Protein AF-A0A9X0CJH5-F1 (afdb_monomer)

Structure (mmCIF, N/CA/C/O backbone):
data_AF-A0A9X0CJH5-F1
#
_entry.id   AF-A0A9X0CJH5-F1
#
loop_
_atom_site.group_PDB
_atom_site.id
_atom_site.type_symbol
_atom_site.label_atom_id
_atom_site.label_alt_id
_atom_site.label_comp_id
_atom_site.label_asym_id
_atom_site.label_entity_id
_atom_site.label_seq_id
_atom_site.pdbx_PDB_ins_code
_atom_site.Cartn_x
_atom_site.Cartn_y
_atom_site.Cartn_z
_atom_site.occupancy
_atom_site.B_iso_or_equiv
_atom_site.auth_seq_id
_atom_site.auth_comp_id
_atom_site.auth_asym_id
_atom_site.auth_atom_id
_atom_site.pdbx_PDB_model_num
ATOM 1 N N . MET A 1 1 ? -33.890 17.793 36.560 1.00 56.22 1 MET A N 1
ATOM 2 C CA . MET A 1 1 ? -32.797 17.862 35.553 1.00 56.22 1 MET A CA 1
ATOM 3 C C . MET A 1 1 ? -32.039 16.542 35.337 1.00 56.22 1 MET A C 1
ATOM 5 O O . MET A 1 1 ? -31.376 16.419 34.316 1.00 56.22 1 MET A O 1
ATOM 9 N N . LEU A 1 2 ? -32.137 15.545 36.234 1.00 52.16 2 LEU A N 1
ATOM 10 C CA . LEU A 1 2 ? -31.468 14.237 36.080 1.00 52.16 2 LEU A CA 1
ATOM 11 C C . LEU A 1 2 ? -32.177 13.301 35.073 1.00 52.16 2 LEU A C 1
ATOM 13 O O . LEU A 1 2 ? -31.522 12.603 34.307 1.00 52.16 2 LEU A O 1
ATOM 17 N N . SER A 1 3 ? -33.512 13.361 35.013 1.00 55.62 3 SER A N 1
ATOM 18 C CA . SER A 1 3 ? -34.352 12.539 34.120 1.00 55.62 3 SER A CA 1
ATOM 19 C C . SER A 1 3 ? -34.084 12.787 32.621 1.00 55.62 3 SER A C 1
ATOM 21 O O . SER A 1 3 ? -33.962 11.839 31.849 1.00 55.62 3 SER A O 1
ATOM 23 N N . LEU A 1 4 ? -33.853 14.043 32.217 1.00 54.75 4 LEU A N 1
ATOM 24 C CA . LEU A 1 4 ? -33.586 14.399 30.815 1.00 54.75 4 LEU A CA 1
ATOM 25 C C . LEU A 1 4 ? -32.237 13.854 30.307 1.00 54.75 4 LEU A C 1
ATOM 27 O O . LEU A 1 4 ? -32.108 13.498 29.139 1.00 54.75 4 LEU A O 1
ATOM 31 N N . LYS A 1 5 ? -31.236 13.742 31.193 1.00 55.12 5 LYS A N 1
ATOM 32 C CA . LYS A 1 5 ? -29.914 13.192 30.853 1.00 55.12 5 LYS A CA 1
ATOM 33 C C . LYS A 1 5 ? -29.960 11.675 30.665 1.00 55.12 5 LYS A C 1
ATOM 35 O O . LYS A 1 5 ? -29.319 11.164 29.755 1.00 55.12 5 LYS A O 1
ATOM 40 N N . ILE A 1 6 ? -30.751 10.970 31.476 1.00 61.81 6 ILE A N 1
ATOM 41 C CA . ILE A 1 6 ? -30.954 9.518 31.345 1.00 61.81 6 ILE A CA 1
ATOM 42 C C . ILE A 1 6 ? -31.692 9.204 30.037 1.00 61.81 6 ILE A C 1
ATOM 44 O O . ILE A 1 6 ? -31.312 8.279 29.323 1.00 61.81 6 ILE A O 1
ATOM 48 N N . PHE A 1 7 ? -32.678 10.030 29.676 1.00 59.00 7 PHE A N 1
ATOM 49 C CA . PHE A 1 7 ? -33.402 9.895 28.413 1.00 59.00 7 PHE A CA 1
ATOM 50 C C . PHE A 1 7 ? -32.490 10.109 27.193 1.00 59.00 7 PHE A C 1
ATOM 52 O O . PHE A 1 7 ? -32.557 9.345 26.236 1.00 59.00 7 PHE A O 1
ATOM 59 N N . LEU A 1 8 ? -31.577 11.087 27.254 1.00 57.56 8 LEU A N 1
ATOM 60 C CA . LEU A 1 8 ? -30.600 11.356 26.191 1.00 57.56 8 LEU A CA 1
ATOM 61 C C . LEU A 1 8 ? -29.607 10.193 25.991 1.00 57.56 8 LEU A C 1
ATOM 63 O O . LEU A 1 8 ? -29.260 9.861 24.859 1.00 57.56 8 LEU A O 1
ATOM 67 N N . VAL A 1 9 ? -29.174 9.551 27.081 1.00 58.53 9 VAL A N 1
ATOM 68 C CA . VAL A 1 9 ? -28.263 8.394 27.028 1.00 58.53 9 VAL A CA 1
ATOM 69 C C . VAL A 1 9 ? -28.969 7.161 26.458 1.00 58.53 9 VAL A C 1
ATOM 71 O O . VAL A 1 9 ? -28.397 6.471 25.618 1.00 58.53 9 VAL A O 1
ATOM 74 N N . LEU A 1 10 ? -30.231 6.921 26.825 1.00 56.94 10 LEU A N 1
ATOM 75 C CA . LEU A 1 10 ? -31.041 5.848 26.235 1.00 56.94 10 LEU A CA 1
ATOM 76 C C . LEU A 1 10 ? -31.291 6.064 24.734 1.00 56.94 10 LEU A C 1
ATOM 78 O O . LEU A 1 10 ? -31.224 5.109 23.965 1.00 56.94 10 LEU A O 1
ATOM 82 N N . LEU A 1 11 ? -31.485 7.311 24.293 1.00 55.81 11 LEU A N 1
ATOM 83 C CA . LEU A 1 11 ? -31.695 7.642 22.878 1.00 55.81 11 LEU A CA 1
ATOM 84 C C . LEU A 1 11 ? -30.443 7.392 22.016 1.00 55.81 11 LEU A C 1
ATOM 86 O O . LEU A 1 11 ? -30.555 6.961 20.870 1.00 55.81 11 LEU A O 1
ATOM 90 N N . LEU A 1 12 ? -29.244 7.595 22.572 1.00 54.47 12 LEU A N 1
ATOM 91 C CA . LEU A 1 12 ? -27.977 7.319 21.882 1.00 54.47 12 LEU A CA 1
ATOM 92 C C . LEU A 1 12 ? -27.667 5.815 21.772 1.00 54.47 12 LEU A C 1
ATOM 94 O O . LEU A 1 12 ? -27.078 5.381 20.780 1.00 54.47 12 LEU A O 1
ATOM 98 N N . VAL A 1 13 ? -28.103 5.003 22.742 1.00 54.09 13 VAL A N 1
ATOM 99 C CA . VAL A 1 13 ? -27.903 3.542 22.712 1.00 54.09 13 VAL A CA 1
ATOM 100 C C . VAL A 1 13 ? -28.790 2.873 21.653 1.00 54.09 13 VAL A C 1
ATOM 102 O O . VAL A 1 13 ? -28.335 1.955 20.973 1.00 54.09 13 VAL A O 1
ATOM 105 N N . VAL A 1 14 ? -30.011 3.372 21.424 1.00 53.97 14 VAL A N 1
ATOM 106 C CA . VAL A 1 14 ? -30.928 2.813 20.407 1.00 53.97 14 VAL A CA 1
ATOM 107 C C . VAL A 1 14 ? -30.491 3.157 18.970 1.00 53.97 14 VAL A C 1
ATOM 109 O O . VAL A 1 14 ? -30.705 2.369 18.052 1.00 53.97 14 VAL A O 1
ATOM 112 N N . CYS A 1 15 ? -29.787 4.274 18.758 1.00 47.22 15 CYS A N 1
ATOM 113 C CA . CYS A 1 15 ? -29.269 4.666 17.437 1.00 47.22 15 CYS A CA 1
ATOM 114 C C . CYS A 1 15 ? -27.999 3.909 16.997 1.00 47.22 15 CYS A C 1
ATOM 116 O O . CYS A 1 15 ? -27.498 4.139 15.897 1.00 47.22 15 CYS A O 1
ATOM 118 N N . SER A 1 16 ? -27.485 2.990 17.820 1.00 44.81 16 SER A N 1
ATOM 119 C CA . SER A 1 16 ? -26.285 2.186 17.534 1.00 44.81 1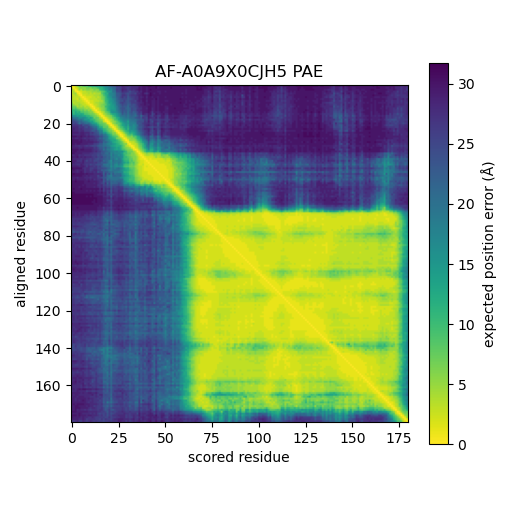6 SER A CA 1
ATOM 120 C C . SER A 1 16 ? -26.607 0.822 16.906 1.00 44.81 16 SER A C 1
ATOM 122 O O . SER A 1 16 ? -25.847 -0.135 17.043 1.00 44.81 16 SER A O 1
ATOM 124 N N . HIS A 1 17 ? -27.747 0.687 16.228 1.00 43.25 17 HIS A N 1
ATOM 125 C CA . HIS A 1 17 ? -28.033 -0.491 15.415 1.00 43.25 17 HIS A CA 1
ATOM 126 C C . HIS A 1 17 ? -27.425 -0.316 14.024 1.00 43.25 17 HIS A C 1
ATOM 128 O O . HIS A 1 17 ? -28.031 0.250 13.116 1.00 43.25 17 HIS A O 1
ATOM 134 N N . CYS A 1 18 ? -26.210 -0.837 13.849 1.00 38.81 18 CYS A N 1
ATOM 135 C CA . CYS A 1 18 ? -25.655 -1.116 12.531 1.00 38.81 18 CYS A CA 1
ATOM 136 C C . CYS A 1 18 ? -26.507 -2.200 11.857 1.00 38.81 18 CYS A C 1
ATOM 138 O O . CYS A 1 18 ? -26.207 -3.390 11.936 1.00 38.81 18 CYS A O 1
ATOM 140 N N . PHE A 1 19 ? -27.585 -1.795 11.189 1.00 45.03 19 PHE A N 1
ATOM 141 C CA . PHE A 1 19 ? -28.245 -2.648 10.215 1.00 45.03 19 PHE A CA 1
ATOM 142 C C . PHE A 1 19 ? -27.297 -2.818 9.029 1.00 45.03 19 PHE A C 1
ATOM 144 O O . PHE A 1 19 ? -27.185 -1.950 8.165 1.00 45.03 19 PHE A O 1
ATOM 151 N N . ILE A 1 20 ? -26.611 -3.959 8.975 1.00 42.03 20 ILE A N 1
ATOM 152 C CA . ILE A 1 20 ? -26.061 -4.462 7.719 1.00 42.03 20 ILE A CA 1
ATOM 153 C C . ILE A 1 20 ? -27.273 -4.841 6.865 1.00 42.03 20 ILE A C 1
ATOM 155 O O . ILE A 1 20 ? -27.813 -5.943 6.958 1.00 42.03 20 ILE A O 1
ATOM 159 N N . TRP A 1 21 ? -27.757 -3.881 6.077 1.00 43.28 21 TRP A N 1
ATOM 160 C CA . TRP A 1 21 ? -28.801 -4.117 5.091 1.00 43.28 21 TRP A CA 1
ATOM 161 C C . TRP A 1 21 ? -28.185 -4.883 3.925 1.00 43.28 21 TRP A C 1
ATOM 163 O O . TRP A 1 21 ? -27.733 -4.309 2.937 1.00 43.28 21 TRP A O 1
ATOM 173 N N . GLU A 1 22 ? -28.187 -6.207 4.015 1.00 44.09 22 GLU A N 1
ATOM 174 C CA . GLU A 1 22 ? -28.046 -7.043 2.833 1.00 44.09 22 GLU A CA 1
ATOM 175 C C . GLU A 1 22 ? -29.450 -7.379 2.321 1.00 44.09 22 GLU A C 1
ATOM 177 O O . GLU A 1 22 ? -30.203 -8.130 2.946 1.00 44.09 22 GLU A O 1
ATOM 182 N N . SER A 1 23 ? -29.826 -6.775 1.190 1.00 46.62 23 SER A N 1
ATOM 183 C CA . SER A 1 23 ? -31.105 -7.024 0.521 1.00 46.62 23 SER A CA 1
ATOM 184 C C . SER A 1 23 ? -31.211 -8.506 0.156 1.00 46.62 23 SER A C 1
ATOM 186 O O . SER A 1 23 ? -30.649 -8.978 -0.830 1.00 46.62 23 SER A O 1
ATOM 188 N N . THR A 1 24 ? -31.922 -9.266 0.984 1.00 49.94 24 THR A N 1
ATOM 189 C CA . THR A 1 24 ? -32.095 -10.715 0.853 1.00 49.94 24 THR A CA 1
ATOM 190 C C . THR A 1 24 ? -33.532 -11.045 0.490 1.00 49.94 24 THR A C 1
ATOM 192 O O . THR A 1 24 ? -34.211 -11.784 1.190 1.00 49.94 24 THR A O 1
ATOM 195 N N . LYS A 1 25 ? -34.010 -10.533 -0.649 1.00 47.28 25 LYS A N 1
ATOM 196 C CA . LYS A 1 25 ? -35.192 -11.098 -1.319 1.00 47.28 25 LYS A CA 1
ATOM 197 C C . LYS A 1 25 ? -35.035 -11.093 -2.837 1.00 47.28 25 LYS A C 1
ATOM 199 O O . LYS A 1 25 ? -35.641 -10.303 -3.548 1.00 47.28 25 LYS A O 1
ATOM 204 N N . ARG A 1 26 ? -34.266 -12.060 -3.336 1.00 47.59 26 ARG A N 1
ATOM 205 C CA . ARG A 1 26 ? -34.566 -12.717 -4.612 1.00 47.59 26 ARG A CA 1
ATOM 206 C C . ARG A 1 26 ? -34.522 -14.226 -4.377 1.00 47.59 26 ARG A C 1
ATOM 208 O O . ARG A 1 26 ? -33.458 -14.788 -4.147 1.00 47.59 26 ARG A O 1
ATOM 215 N N . ASN A 1 27 ? -35.701 -14.845 -4.436 1.00 51.31 27 ASN A N 1
ATOM 216 C CA . ASN A 1 27 ? -35.906 -16.266 -4.740 1.00 51.31 27 ASN A CA 1
ATOM 217 C C . ASN A 1 27 ? -35.870 -17.289 -3.592 1.00 51.31 27 ASN A C 1
ATOM 219 O O . ASN A 1 27 ? -35.333 -18.363 -3.805 1.00 51.31 27 ASN A O 1
ATOM 223 N N . GLY A 1 28 ? -36.466 -17.022 -2.422 1.00 55.38 28 GLY A N 1
ATOM 224 C CA . GLY A 1 28 ? -37.074 -18.076 -1.574 1.00 55.38 28 GLY A CA 1
ATOM 225 C C . GLY A 1 28 ? -36.232 -19.292 -1.132 1.00 55.38 28 GLY A C 1
ATOM 226 O O . GLY A 1 28 ? -36.800 -20.250 -0.622 1.00 55.38 28 GLY A O 1
ATOM 227 N N . VAL A 1 29 ? -34.909 -19.288 -1.298 1.00 55.31 29 VAL A N 1
ATOM 228 C CA . VAL A 1 29 ? -34.017 -20.407 -0.959 1.00 55.31 29 VAL A CA 1
ATOM 229 C C . VAL A 1 29 ? -33.226 -20.033 0.293 1.00 55.31 29 VAL A C 1
ATOM 231 O O . VAL A 1 29 ? -32.562 -18.995 0.328 1.00 55.31 29 VAL A O 1
ATOM 234 N N . SER A 1 30 ? -33.295 -20.866 1.336 1.00 54.38 30 SER A N 1
ATOM 235 C CA . SER A 1 30 ? -32.575 -20.635 2.594 1.00 54.38 30 SER A CA 1
ATOM 236 C C . SER A 1 30 ? -31.062 -20.555 2.342 1.00 54.38 30 SER A C 1
ATOM 238 O O . SER A 1 30 ? -30.490 -21.409 1.659 1.00 54.38 30 SER A O 1
ATOM 240 N N . ARG A 1 31 ? -30.380 -19.536 2.889 1.00 53.16 31 ARG A N 1
ATOM 241 C CA . ARG A 1 31 ? -28.913 -19.374 2.768 1.00 53.16 31 ARG A CA 1
ATOM 242 C C . ARG A 1 31 ? -28.144 -20.623 3.197 1.00 53.16 31 ARG A C 1
ATOM 244 O O . ARG A 1 31 ? -27.133 -20.933 2.574 1.00 53.16 31 ARG A O 1
ATOM 251 N N . GLN A 1 32 ? -28.633 -21.359 4.201 1.00 56.25 32 GLN A N 1
ATOM 252 C CA . GLN A 1 32 ? -27.969 -22.577 4.672 1.00 56.25 32 GLN A CA 1
ATOM 253 C C . GLN A 1 32 ? -27.901 -23.667 3.594 1.00 56.25 32 GLN A C 1
ATOM 255 O O . GLN A 1 32 ? -26.905 -24.374 3.519 1.00 56.25 32 GLN A O 1
ATOM 260 N N . SER A 1 33 ? -28.900 -23.765 2.710 1.00 54.81 33 SER A N 1
ATOM 261 C CA . SER A 1 33 ? -28.898 -24.749 1.615 1.00 54.81 33 SER A CA 1
ATOM 262 C C . SER A 1 33 ? -27.883 -24.447 0.502 1.00 54.81 33 SER A C 1
ATOM 264 O O . SER A 1 33 ? -27.546 -25.331 -0.283 1.00 54.81 33 SER A O 1
ATOM 266 N N . ARG A 1 34 ? -27.367 -23.209 0.445 1.00 55.09 34 ARG A N 1
ATOM 267 C CA . ARG A 1 34 ? -26.300 -22.786 -0.476 1.00 55.09 34 ARG A CA 1
ATOM 268 C C . ARG A 1 34 ? -24.904 -22.916 0.120 1.00 55.09 34 ARG A C 1
ATOM 270 O O . ARG A 1 34 ? -23.930 -22.799 -0.624 1.00 55.09 34 ARG A O 1
ATOM 277 N N . LEU A 1 35 ? -24.790 -23.136 1.433 1.00 60.78 35 LEU A N 1
ATOM 278 C CA . LEU A 1 35 ? -23.508 -23.460 2.040 1.00 60.78 35 LEU A CA 1
ATOM 279 C C . LEU A 1 35 ? -23.083 -24.807 1.466 1.00 60.78 35 LEU A C 1
ATOM 281 O O . LEU A 1 35 ? -23.721 -25.836 1.679 1.00 60.78 35 LEU A O 1
ATOM 285 N N . GLN A 1 36 ? -22.045 -24.748 0.641 1.00 61.69 36 GLN A N 1
ATOM 286 C CA . GLN A 1 36 ? -21.439 -25.878 -0.037 1.00 61.69 36 GLN A CA 1
ATOM 287 C C . GLN A 1 36 ? -21.332 -27.054 0.940 1.00 61.69 36 GLN A C 1
ATOM 289 O O . GLN A 1 36 ? -20.691 -26.926 1.982 1.00 61.69 36 GLN A O 1
ATOM 294 N N . LYS A 1 37 ? -21.982 -28.184 0.630 1.00 71.38 37 LYS A N 1
ATOM 295 C CA . LYS A 1 37 ? -21.892 -29.409 1.435 1.00 71.38 37 LYS A CA 1
ATOM 296 C C . LYS A 1 37 ? -20.414 -29.710 1.682 1.00 71.38 37 LYS A C 1
ATOM 298 O O . LYS A 1 37 ? -19.701 -30.056 0.737 1.00 71.38 37 LYS A O 1
ATOM 303 N N . VAL A 1 38 ? -19.956 -29.527 2.923 1.00 72.69 38 VAL A N 1
ATOM 304 C CA . VAL A 1 38 ? -18.544 -29.695 3.275 1.00 72.69 38 VAL A CA 1
ATOM 305 C C . VAL A 1 38 ? -18.177 -31.154 2.993 1.00 72.69 38 VAL A C 1
ATOM 307 O O . VAL A 1 38 ? -18.837 -32.061 3.512 1.00 72.69 38 VAL A O 1
ATOM 310 N N . PRO A 1 39 ? -17.193 -31.425 2.116 1.00 77.62 39 PRO A N 1
ATOM 311 C CA . PRO A 1 39 ? -16.759 -32.788 1.858 1.00 77.62 39 PRO A CA 1
ATOM 312 C C . PRO A 1 39 ? -16.278 -33.437 3.156 1.00 77.62 39 PRO A C 1
ATOM 314 O O . PRO A 1 39 ? -15.737 -32.761 4.027 1.00 77.62 39 PRO A O 1
ATOM 317 N N . LYS A 1 40 ? -16.425 -34.760 3.266 1.00 88.19 40 LYS A N 1
ATOM 318 C CA . LYS A 1 40 ? -15.865 -35.517 4.395 1.00 88.19 40 LYS A CA 1
ATOM 319 C C . LYS A 1 40 ? -14.384 -35.166 4.580 1.00 88.19 40 LYS A C 1
ATOM 321 O O . LYS A 1 40 ? -13.671 -35.013 3.586 1.00 88.19 40 LYS A O 1
ATOM 326 N N . GLU A 1 41 ? -13.920 -35.117 5.825 1.00 85.50 41 GLU A N 1
ATOM 327 C CA . GLU A 1 41 ? -12.568 -34.676 6.208 1.00 85.50 41 GLU A CA 1
ATOM 328 C C . GLU A 1 41 ? -11.467 -35.307 5.352 1.00 85.50 41 GLU A C 1
ATOM 330 O O . GLU A 1 41 ? -10.611 -34.608 4.817 1.00 85.50 41 GLU A O 1
ATOM 335 N N . ARG A 1 42 ? -11.562 -36.617 5.095 1.00 87.50 42 ARG A N 1
ATOM 336 C CA . ARG A 1 42 ? -10.619 -37.354 4.240 1.00 87.50 42 ARG A CA 1
ATOM 337 C C . ARG A 1 42 ? -10.512 -36.793 2.817 1.00 87.50 42 ARG A C 1
ATOM 339 O O . ARG A 1 42 ? -9.432 -36.787 2.233 1.00 87.50 42 ARG A O 1
ATOM 346 N N . VAL A 1 43 ? -11.623 -36.346 2.235 1.00 88.69 43 VAL A N 1
ATOM 347 C CA . VAL A 1 43 ? -11.652 -35.765 0.884 1.00 88.69 43 VAL A CA 1
ATOM 348 C C . VAL A 1 43 ? -10.990 -34.391 0.890 1.00 88.69 43 VAL A C 1
ATOM 350 O O . VAL A 1 43 ? -10.223 -34.079 -0.021 1.00 88.69 43 VAL A O 1
ATOM 353 N N . THR A 1 44 ? -11.258 -33.591 1.920 1.00 86.25 44 THR A N 1
ATOM 354 C CA . THR A 1 44 ? -10.658 -32.266 2.100 1.00 86.25 44 THR A CA 1
ATOM 355 C C . THR A 1 44 ? -9.154 -32.378 2.344 1.00 86.25 44 THR A C 1
ATOM 357 O O . THR A 1 44 ? -8.388 -31.767 1.605 1.00 86.25 44 THR A O 1
ATOM 360 N N . ALA A 1 45 ? -8.720 -33.240 3.268 1.00 84.94 45 ALA A N 1
ATOM 361 C CA . ALA A 1 45 ? -7.311 -33.505 3.555 1.00 84.94 45 ALA A CA 1
ATOM 362 C C . ALA A 1 45 ? -6.554 -33.972 2.304 1.00 84.94 45 ALA A C 1
ATOM 364 O O . ALA A 1 45 ? -5.534 -33.391 1.953 1.00 84.94 45 ALA A O 1
ATOM 365 N N . LYS A 1 46 ? -7.110 -34.929 1.545 1.00 86.69 46 LYS A N 1
ATOM 366 C CA . LYS A 1 46 ? -6.501 -35.416 0.295 1.00 86.69 46 LYS A CA 1
ATOM 367 C C . LYS A 1 46 ? -6.395 -34.331 -0.780 1.00 86.69 46 LYS A C 1
ATOM 369 O O . LYS A 1 46 ? -5.461 -34.337 -1.581 1.00 86.69 46 LYS A O 1
ATOM 374 N N . LYS A 1 47 ? -7.355 -33.401 -0.841 1.00 81.00 47 LYS A N 1
ATOM 375 C CA . LYS A 1 47 ? -7.282 -32.245 -1.747 1.00 81.00 47 LYS A CA 1
ATOM 376 C C . LYS A 1 47 ? -6.222 -31.250 -1.283 1.00 81.00 47 LYS A C 1
ATOM 378 O O . LYS A 1 47 ? -5.442 -30.804 -2.117 1.00 81.00 47 LYS A O 1
ATOM 383 N N . ILE A 1 48 ? -6.170 -30.930 0.009 1.00 82.31 48 ILE A N 1
ATOM 384 C CA . ILE A 1 48 ? -5.149 -30.039 0.572 1.00 82.31 48 ILE A CA 1
ATOM 385 C C . ILE A 1 48 ? -3.761 -30.614 0.302 1.00 82.31 48 ILE A C 1
ATOM 387 O O . ILE A 1 48 ? -2.919 -29.943 -0.284 1.00 82.31 48 ILE A O 1
ATOM 391 N N . GLU A 1 49 ? -3.560 -31.888 0.616 1.00 81.31 49 GLU A N 1
ATOM 392 C CA . GLU A 1 49 ? -2.316 -32.597 0.358 1.00 81.31 49 GLU A CA 1
ATOM 393 C C . GLU A 1 49 ? -1.928 -32.531 -1.127 1.00 81.31 49 GLU A C 1
ATOM 395 O O . GLU A 1 49 ? -0.831 -32.091 -1.460 1.00 81.31 49 GLU A O 1
ATOM 400 N N . ARG A 1 50 ? -2.853 -32.873 -2.035 1.00 76.81 50 ARG A N 1
ATOM 401 C CA . ARG A 1 50 ? -2.612 -32.861 -3.487 1.00 76.81 50 ARG A CA 1
ATOM 402 C C . ARG A 1 50 ? -2.299 -31.473 -4.051 1.00 76.81 50 ARG A C 1
ATOM 404 O O . ARG A 1 50 ? -1.536 -31.376 -5.009 1.00 76.81 50 ARG A O 1
ATOM 411 N N . PHE A 1 51 ? -2.968 -30.425 -3.570 1.00 73.38 51 PHE A N 1
ATOM 412 C CA . PHE A 1 51 ? -2.909 -29.100 -4.198 1.00 73.38 51 PHE A CA 1
ATOM 413 C C . PHE A 1 51 ? -1.962 -28.120 -3.501 1.00 73.38 51 PHE A C 1
ATOM 415 O O . PHE A 1 51 ? -1.492 -27.196 -4.173 1.00 73.38 51 PHE A O 1
ATOM 422 N N . PHE A 1 52 ? -1.688 -28.322 -2.210 1.00 72.00 52 PHE A N 1
ATOM 423 C CA . PHE A 1 52 ? -0.914 -27.406 -1.370 1.00 72.00 52 PHE A CA 1
ATOM 424 C C . PHE A 1 52 ? 0.363 -28.026 -0.785 1.00 72.00 52 PHE A C 1
ATOM 426 O O . PHE A 1 52 ? 1.332 -27.290 -0.636 1.00 72.00 52 PHE A O 1
ATOM 433 N N . ILE A 1 53 ? 0.399 -29.332 -0.473 1.00 76.31 53 ILE A N 1
ATOM 434 C CA . ILE A 1 53 ? 1.554 -29.954 0.210 1.00 76.31 53 ILE A CA 1
ATOM 435 C C . ILE A 1 53 ? 2.481 -30.685 -0.761 1.00 76.31 53 ILE A C 1
ATOM 437 O O . ILE A 1 53 ? 3.688 -30.474 -0.723 1.00 76.31 53 ILE A O 1
ATOM 441 N N . GLN A 1 54 ? 1.940 -31.532 -1.640 1.00 66.75 54 GLN A N 1
ATOM 442 C CA . GLN A 1 54 ? 2.742 -32.299 -2.588 1.00 66.75 54 GLN A CA 1
ATOM 443 C C . GLN A 1 54 ? 3.055 -31.446 -3.829 1.00 66.75 54 GLN A C 1
ATOM 445 O O . GLN A 1 54 ? 2.140 -31.106 -4.592 1.00 66.75 54 GLN A O 1
ATOM 450 N N . PRO A 1 55 ? 4.331 -31.109 -4.093 1.00 57.00 55 PRO A N 1
ATOM 451 C CA . PRO A 1 55 ? 4.710 -30.448 -5.329 1.00 57.00 55 PRO A CA 1
ATOM 452 C C . PRO A 1 55 ? 4.516 -31.446 -6.473 1.00 57.00 55 PRO A C 1
ATOM 454 O O . PRO A 1 55 ? 5.250 -32.420 -6.593 1.00 57.00 55 PRO A O 1
ATOM 457 N N . ASN A 1 56 ? 3.503 -31.241 -7.315 1.00 61.38 56 ASN A N 1
ATOM 458 C CA . ASN A 1 56 ? 3.336 -32.059 -8.512 1.00 61.38 56 ASN A CA 1
ATOM 459 C C . ASN A 1 56 ? 4.498 -31.754 -9.483 1.00 61.38 56 ASN A C 1
ATOM 461 O O . ASN A 1 56 ? 4.546 -30.629 -9.987 1.00 61.38 56 ASN A O 1
ATOM 465 N N . PRO A 1 57 ? 5.394 -32.708 -9.803 1.00 56.75 57 PRO A N 1
ATOM 466 C CA . PRO A 1 57 ? 6.555 -32.456 -10.663 1.00 56.75 57 PRO A CA 1
ATOM 467 C C . PRO A 1 57 ? 6.163 -32.090 -12.105 1.00 56.75 57 PRO A C 1
ATOM 469 O O . PRO A 1 57 ? 6.972 -31.540 -12.844 1.00 56.75 57 PRO A O 1
ATOM 472 N N . ARG A 1 58 ? 4.905 -32.346 -12.505 1.00 57.06 58 ARG A N 1
ATOM 473 C CA . ARG A 1 58 ? 4.338 -31.946 -13.807 1.00 57.06 58 ARG A CA 1
ATOM 474 C C . ARG A 1 58 ? 3.686 -30.570 -13.812 1.00 57.06 58 ARG A C 1
ATOM 476 O O . ARG A 1 58 ? 3.317 -30.081 -14.879 1.00 57.06 58 ARG A O 1
ATOM 483 N N . ARG A 1 59 ? 3.530 -29.909 -12.658 1.00 53.44 59 ARG A N 1
ATOM 484 C CA . ARG A 1 59 ? 3.379 -28.454 -12.694 1.00 53.44 59 ARG A CA 1
ATOM 485 C C . ARG A 1 59 ? 4.747 -27.955 -13.113 1.00 53.44 59 ARG A C 1
ATOM 487 O O . ARG A 1 59 ? 5.621 -27.820 -12.264 1.00 53.44 59 ARG A O 1
ATOM 494 N N . HIS A 1 60 ? 4.914 -27.689 -14.411 1.00 51.69 60 HIS A N 1
ATOM 495 C CA . HIS A 1 60 ? 5.935 -26.760 -14.867 1.00 51.69 60 HIS A CA 1
ATOM 496 C C . HIS A 1 60 ? 5.915 -25.616 -13.862 1.00 51.69 60 HIS A C 1
ATOM 498 O O . HIS A 1 60 ? 4.917 -24.891 -13.755 1.00 51.69 60 HIS A O 1
ATOM 504 N N . ARG A 1 61 ? 6.979 -25.507 -13.059 1.00 51.56 61 ARG A N 1
ATOM 505 C CA . ARG A 1 61 ? 7.316 -24.260 -12.397 1.00 51.56 61 ARG A CA 1
ATOM 506 C C . ARG A 1 61 ? 7.300 -23.294 -13.560 1.00 51.56 61 ARG A C 1
ATOM 508 O O . ARG A 1 61 ? 8.142 -23.439 -14.443 1.00 51.56 61 ARG A O 1
ATOM 515 N N . ARG A 1 62 ? 6.233 -22.4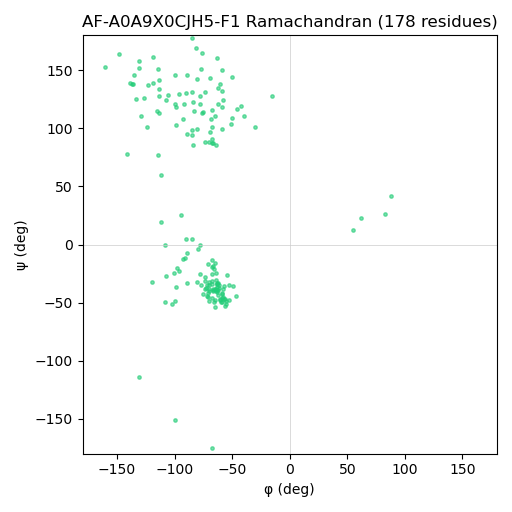84 -13.668 1.00 52.91 62 ARG A N 1
ATOM 516 C CA . ARG A 1 62 ? 6.102 -21.509 -14.751 1.00 52.91 62 ARG A CA 1
ATOM 517 C C . ARG A 1 62 ? 7.475 -20.868 -14.790 1.00 52.91 62 ARG A C 1
ATOM 519 O O . ARG A 1 62 ? 7.920 -20.383 -13.748 1.00 52.91 62 ARG A O 1
ATOM 526 N N . ASN A 1 63 ? 8.189 -21.036 -15.899 1.00 49.59 63 ASN A N 1
ATOM 527 C CA . ASN A 1 63 ? 9.426 -20.320 -16.101 1.00 49.59 63 ASN A CA 1
ATOM 528 C C . ASN A 1 63 ? 8.953 -18.886 -16.233 1.00 49.59 63 ASN A C 1
ATOM 530 O O . ASN A 1 63 ? 8.452 -18.467 -17.274 1.00 49.59 63 ASN A O 1
ATOM 534 N N . THR A 1 64 ? 8.830 -18.237 -15.087 1.00 54.34 64 THR A N 1
ATOM 535 C CA . THR A 1 64 ? 8.289 -16.915 -15.033 1.00 54.34 64 THR A CA 1
ATOM 536 C C . THR A 1 64 ? 9.461 -16.045 -15.418 1.00 54.34 64 THR A C 1
ATOM 538 O O . THR A 1 64 ? 10.339 -15.797 -14.592 1.00 54.34 64 THR A O 1
ATOM 541 N N . ASP A 1 65 ? 9.459 -15.639 -16.686 1.00 58.47 65 ASP A N 1
ATOM 542 C CA . ASP A 1 65 ? 9.907 -14.324 -17.145 1.00 58.47 65 ASP A CA 1
ATOM 543 C C . ASP A 1 65 ? 10.013 -13.374 -15.944 1.00 58.47 65 ASP A C 1
ATOM 545 O O . ASP A 1 65 ? 9.059 -13.330 -15.149 1.00 58.47 65 ASP A O 1
ATOM 549 N N . GLN A 1 66 ? 11.168 -12.717 -15.769 1.00 55.72 66 GLN A N 1
ATOM 550 C CA . GLN A 1 66 ? 11.512 -11.889 -14.602 1.00 55.72 66 GLN A CA 1
ATOM 551 C C . GLN A 1 66 ? 10.261 -11.253 -13.994 1.00 55.72 66 GLN A C 1
ATOM 553 O O . GLN A 1 66 ? 9.637 -10.356 -14.560 1.00 55.72 66 GLN A O 1
ATOM 558 N N . THR A 1 67 ? 9.790 -11.849 -12.897 1.00 66.50 67 THR A N 1
ATOM 559 C CA . THR A 1 67 ? 8.444 -11.558 -12.417 1.00 66.50 67 THR A CA 1
ATOM 560 C C . THR A 1 67 ? 8.517 -10.391 -11.480 1.00 66.50 67 THR A C 1
ATOM 562 O O . THR A 1 67 ? 8.771 -10.552 -10.288 1.00 66.50 67 THR A O 1
ATOM 565 N N . TYR A 1 68 ? 8.275 -9.221 -12.034 1.00 82.75 68 TYR A N 1
ATOM 566 C CA . TYR A 1 68 ? 8.130 -8.019 -11.247 1.00 82.75 68 TYR A CA 1
ATOM 567 C C . TYR A 1 68 ? 6.723 -7.952 -10.661 1.00 82.75 68 TYR A C 1
ATOM 569 O O . TYR A 1 68 ? 5.750 -8.373 -11.297 1.00 82.75 68 TYR A O 1
ATOM 577 N N . TYR A 1 69 ? 6.623 -7.457 -9.433 1.00 91.06 69 TYR A N 1
ATOM 578 C CA . TYR A 1 69 ? 5.363 -7.349 -8.708 1.00 91.06 69 TYR A CA 1
ATOM 579 C C . TYR A 1 69 ? 4.997 -5.887 -8.486 1.00 91.06 69 TYR A C 1
ATOM 581 O O . TYR A 1 69 ? 5.865 -5.073 -8.178 1.00 91.06 69 TYR A O 1
ATOM 589 N N . ASP A 1 70 ? 3.710 -5.585 -8.602 1.00 93.62 70 ASP A N 1
ATOM 590 C CA . ASP A 1 70 ? 3.122 -4.317 -8.188 1.00 93.62 70 ASP A CA 1
ATOM 591 C C . ASP A 1 70 ? 2.193 -4.615 -7.007 1.00 93.62 70 ASP A C 1
ATOM 593 O O . ASP A 1 70 ? 1.207 -5.349 -7.113 1.00 93.62 70 ASP A O 1
ATOM 597 N N . VAL A 1 71 ? 2.564 -4.117 -5.834 1.00 94.62 71 VAL A N 1
ATOM 598 C CA . VAL A 1 71 ? 1.958 -4.492 -4.560 1.00 94.62 71 VAL A CA 1
ATOM 599 C C . VAL A 1 71 ? 1.222 -3.302 -3.969 1.00 94.62 71 VAL A C 1
ATOM 601 O O . VAL A 1 71 ? 1.795 -2.230 -3.794 1.00 94.62 71 VAL A O 1
ATOM 604 N N . V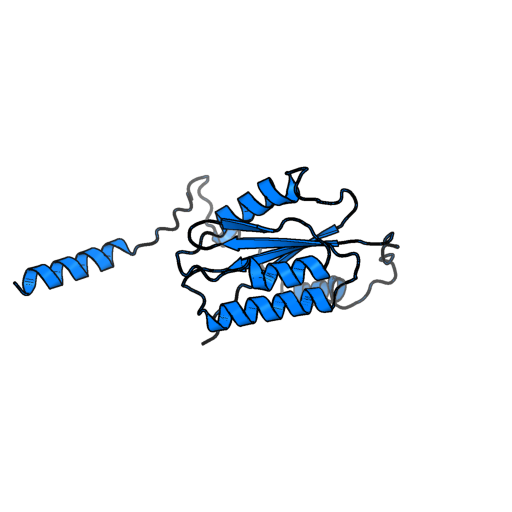AL A 1 72 ? -0.044 -3.493 -3.608 1.00 95.62 72 VAL A N 1
ATOM 605 C CA . VAL A 1 72 ? -0.805 -2.489 -2.857 1.00 95.62 72 VAL A CA 1
ATOM 606 C C . VAL A 1 72 ? -0.819 -2.863 -1.378 1.00 95.62 72 VAL A C 1
ATOM 608 O O . VAL A 1 72 ? -1.292 -3.938 -1.002 1.00 95.62 72 VAL A O 1
ATOM 611 N N . LEU A 1 73 ? -0.297 -1.962 -0.548 1.00 95.25 73 LEU A N 1
ATOM 612 C CA . LEU A 1 73 ? -0.314 -2.033 0.909 1.00 95.25 73 LEU A CA 1
ATOM 613 C C . LEU A 1 73 ? -1.551 -1.303 1.435 1.00 95.25 73 LEU A C 1
ATOM 615 O O . LEU A 1 73 ? -1.725 -0.111 1.182 1.00 95.25 73 LEU A O 1
ATOM 619 N N . VAL A 1 74 ? -2.416 -2.002 2.164 1.00 93.69 74 VAL A N 1
ATOM 620 C CA . VAL A 1 74 ? -3.675 -1.435 2.657 1.00 93.69 74 VAL A CA 1
ATOM 621 C C . VAL A 1 74 ? -3.707 -1.364 4.174 1.00 93.69 74 VAL A C 1
ATOM 623 O O . VAL A 1 74 ? -3.729 -2.384 4.865 1.00 93.69 74 VAL A O 1
ATOM 626 N N . PHE A 1 75 ? -3.753 -0.133 4.672 1.00 92.88 75 PHE A N 1
ATOM 627 C CA . PHE A 1 75 ? -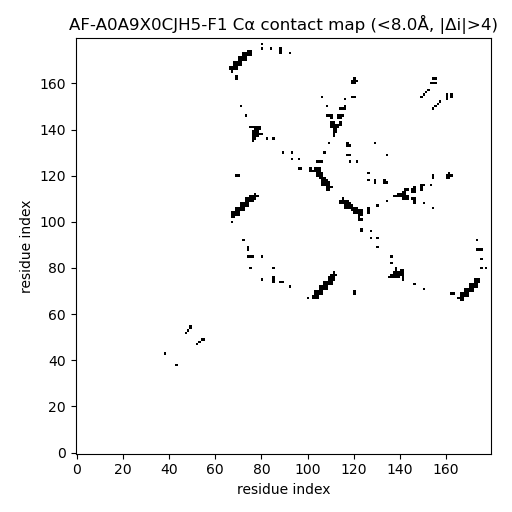3.734 0.209 6.085 1.00 92.88 75 PHE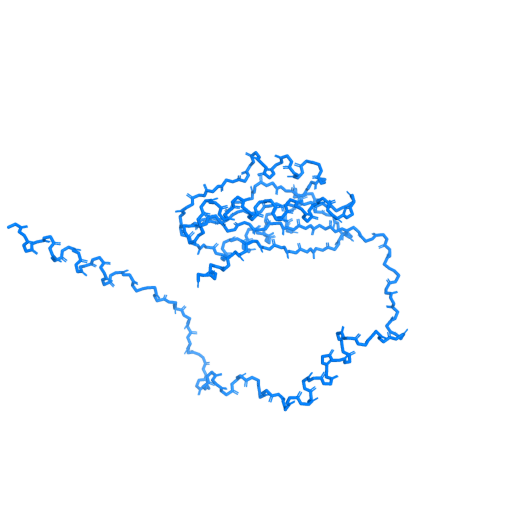 A CA 1
ATOM 628 C C . PHE A 1 75 ? -5.144 0.484 6.590 1.00 92.88 75 PHE A C 1
ATOM 630 O O . PHE A 1 75 ? -5.789 1.440 6.158 1.00 92.88 75 PHE A O 1
ATOM 637 N N . ASP A 1 76 ? -5.600 -0.321 7.541 1.00 91.19 76 ASP A N 1
ATOM 638 C CA . ASP A 1 76 ? -6.743 0.054 8.361 1.00 91.19 76 ASP A CA 1
ATOM 639 C C . ASP A 1 76 ? -6.283 1.101 9.388 1.00 91.19 76 ASP A C 1
ATOM 641 O O . ASP A 1 76 ? -5.423 0.839 10.230 1.00 91.19 76 ASP A O 1
ATOM 645 N N . ALA A 1 77 ? -6.804 2.318 9.254 1.00 91.44 77 ALA A N 1
ATOM 646 C CA . ALA A 1 77 ? -6.512 3.460 10.113 1.00 91.44 77 ALA A CA 1
ATOM 647 C C . ALA A 1 77 ? -7.735 3.858 10.958 1.00 91.44 77 ALA A C 1
ATOM 649 O O . ALA A 1 77 ? -7.808 4.996 11.428 1.00 91.44 77 ALA A O 1
ATOM 650 N N . SER A 1 78 ? -8.704 2.951 11.120 1.00 91.06 78 SER A N 1
ATOM 651 C CA . SER A 1 78 ? -9.923 3.166 11.901 1.00 91.06 78 SER A CA 1
ATOM 652 C C . SER A 1 78 ? -9.691 3.097 13.413 1.00 91.06 78 SER A C 1
ATOM 654 O O . SER A 1 78 ? -8.680 2.582 13.893 1.00 91.06 78 SER A O 1
ATOM 656 N N . ASN A 1 79 ? -10.665 3.578 14.189 1.00 89.06 79 ASN A N 1
ATOM 657 C CA . ASN A 1 79 ? -10.631 3.569 15.655 1.00 89.06 79 ASN A CA 1
ATOM 658 C C . ASN A 1 79 ? -10.701 2.159 16.265 1.00 89.06 79 ASN A C 1
ATOM 660 O O . ASN A 1 79 ? -10.446 1.981 17.454 1.00 89.06 79 ASN A O 1
ATOM 664 N N . SER A 1 80 ? -11.058 1.148 15.464 1.00 87.75 80 SER A N 1
ATOM 665 C CA . SER A 1 80 ? -11.038 -0.254 15.896 1.00 87.75 80 SER A CA 1
ATOM 666 C C . SER A 1 80 ? -9.612 -0.767 16.142 1.00 87.75 80 SER A C 1
ATOM 668 O O . SER A 1 80 ? -9.411 -1.719 16.897 1.00 87.75 80 SER A O 1
ATOM 670 N N . ILE A 1 81 ? -8.607 -0.088 15.577 1.00 85.25 81 ILE A N 1
ATOM 671 C CA . ILE A 1 81 ? -7.190 -0.388 15.758 1.00 85.25 81 ILE A CA 1
ATOM 672 C C . ILE A 1 81 ? -6.567 0.663 16.671 1.00 85.25 81 ILE A C 1
ATOM 674 O O . ILE A 1 81 ? -6.654 1.867 16.444 1.00 85.25 81 ILE A O 1
ATOM 678 N N . ARG A 1 82 ? -5.860 0.221 17.713 1.00 89.00 82 ARG A N 1
ATOM 679 C CA . ARG A 1 82 ? -5.114 1.145 18.577 1.00 89.00 82 ARG A CA 1
ATOM 680 C C . ARG A 1 82 ? -3.931 1.727 17.804 1.00 89.00 82 ARG A C 1
ATOM 682 O O . ARG A 1 82 ? -3.216 0.992 17.130 1.00 89.00 82 ARG A O 1
ATOM 689 N N . LYS A 1 83 ? -3.603 3.005 18.023 1.00 90.25 83 LYS A N 1
ATOM 690 C CA . LYS A 1 83 ? -2.435 3.676 17.407 1.00 90.25 83 LYS A CA 1
ATOM 691 C C . LYS A 1 83 ? -1.121 2.882 17.531 1.00 90.25 83 LYS A C 1
ATOM 693 O O . LYS A 1 83 ? -0.308 2.869 16.611 1.00 90.25 83 LYS A O 1
ATOM 698 N N . ARG A 1 84 ? -0.912 2.183 18.656 1.00 90.44 84 ARG A N 1
ATOM 699 C CA . ARG A 1 84 ? 0.248 1.291 18.855 1.00 90.44 84 ARG A CA 1
ATOM 700 C C . ARG A 1 84 ? 0.266 0.117 17.872 1.00 90.44 84 ARG A C 1
ATOM 702 O O . ARG A 1 84 ? 1.328 -0.231 17.372 1.00 90.44 84 ARG A O 1
ATOM 709 N N . ASP A 1 85 ? -0.891 -0.477 17.607 1.00 90.69 85 ASP A N 1
ATOM 710 C CA . ASP A 1 85 ? -1.042 -1.650 16.750 1.00 90.69 85 ASP A CA 1
ATOM 711 C C . ASP A 1 85 ? -1.046 -1.231 15.272 1.00 90.69 85 ASP A C 1
ATOM 713 O O . ASP A 1 85 ? -0.410 -1.889 14.456 1.00 90.69 85 ASP A O 1
ATOM 717 N N . PHE A 1 86 ? -1.566 -0.041 14.958 1.00 91.75 86 PHE A N 1
ATOM 718 C CA . PHE A 1 86 ? -1.354 0.619 13.667 1.00 91.75 86 PHE A CA 1
ATOM 719 C C . PHE A 1 86 ? 0.140 0.797 13.343 1.00 91.75 86 PHE A C 1
ATOM 721 O O . PHE A 1 86 ? 0.604 0.401 12.275 1.00 91.75 86 PHE A O 1
ATOM 728 N N . ASN A 1 87 ? 0.930 1.316 14.291 1.00 92.56 87 ASN A N 1
ATOM 729 C CA . ASN A 1 87 ? 2.378 1.465 14.107 1.00 92.56 87 ASN A CA 1
ATOM 730 C C . ASN A 1 87 ? 3.092 0.112 13.937 1.00 92.56 87 ASN A C 1
ATOM 732 O O . ASN A 1 87 ? 4.079 0.027 13.207 1.00 92.56 87 ASN A O 1
ATOM 736 N N . LYS A 1 88 ? 2.605 -0.957 14.585 1.00 92.00 88 LYS A N 1
ATOM 737 C CA . LYS A 1 88 ? 3.097 -2.320 14.323 1.00 92.00 88 LYS A CA 1
ATOM 738 C C . LYS A 1 88 ? 2.738 -2.778 12.912 1.00 92.00 88 LYS A C 1
ATOM 740 O O . LYS A 1 88 ? 3.581 -3.389 12.270 1.00 92.00 88 LYS A O 1
ATOM 745 N N . GLY A 1 89 ? 1.542 -2.452 12.422 1.00 90.19 89 GLY A N 1
ATOM 746 C CA . GLY A 1 89 ? 1.121 -2.705 11.043 1.00 90.19 89 GLY A CA 1
ATOM 747 C C . GLY A 1 89 ? 2.048 -2.046 10.019 1.00 90.19 89 GLY A C 1
ATOM 748 O O . GLY A 1 89 ? 2.495 -2.718 9.092 1.00 90.19 89 GLY A O 1
ATOM 749 N N . ILE A 1 90 ? 2.430 -0.780 10.238 1.00 93.25 90 ILE A N 1
ATOM 750 C CA . ILE A 1 90 ? 3.445 -0.092 9.418 1.00 93.25 90 ILE A CA 1
ATOM 751 C C . ILE A 1 90 ? 4.759 -0.870 9.414 1.00 93.25 90 ILE A C 1
ATOM 753 O O . ILE A 1 90 ? 5.240 -1.220 8.341 1.00 93.25 90 ILE A O 1
ATOM 757 N N . LYS A 1 91 ? 5.305 -1.206 10.589 1.00 93.06 91 LYS A N 1
ATOM 758 C CA . LYS A 1 91 ? 6.567 -1.959 10.688 1.00 93.06 91 LYS A CA 1
ATOM 759 C C . LYS A 1 91 ? 6.484 -3.347 10.045 1.00 93.06 91 LYS A C 1
ATOM 761 O O . LYS A 1 91 ? 7.441 -3.801 9.428 1.00 93.06 91 LYS A O 1
ATOM 766 N N . ALA A 1 92 ? 5.347 -4.028 10.178 1.00 90.62 92 ALA A N 1
ATOM 767 C CA . ALA A 1 92 ? 5.130 -5.339 9.580 1.00 90.62 92 ALA A CA 1
ATOM 768 C C . ALA A 1 92 ? 5.133 -5.253 8.048 1.00 90.62 92 ALA A C 1
ATOM 770 O O . ALA A 1 92 ? 5.847 -6.017 7.400 1.00 90.62 92 ALA A O 1
ATOM 771 N N . LEU A 1 93 ? 4.399 -4.299 7.468 1.00 91.38 93 LEU A N 1
ATOM 772 C CA . LEU A 1 93 ? 4.371 -4.104 6.018 1.00 91.38 93 LEU A CA 1
ATOM 773 C C . LEU A 1 93 ? 5.701 -3.552 5.481 1.00 91.38 93 LEU A C 1
ATOM 775 O O . LEU A 1 93 ? 6.136 -3.981 4.419 1.00 91.38 93 LEU A O 1
ATOM 779 N N . GLU A 1 94 ? 6.402 -2.698 6.227 1.00 92.88 94 GLU A N 1
ATOM 780 C CA . GLU A 1 94 ? 7.776 -2.278 5.914 1.00 92.88 94 GLU A CA 1
ATOM 781 C C . GLU A 1 94 ? 8.731 -3.481 5.851 1.00 92.88 94 GLU A C 1
ATOM 783 O O . GLU A 1 94 ? 9.478 -3.621 4.887 1.00 92.88 94 GLU A O 1
ATOM 788 N N . SER A 1 95 ? 8.624 -4.426 6.792 1.00 91.50 95 SER A N 1
ATOM 789 C CA . SER A 1 95 ? 9.439 -5.648 6.764 1.00 91.50 95 SER A CA 1
ATOM 790 C C . SER A 1 95 ? 9.153 -6.552 5.555 1.00 91.50 95 SER A C 1
ATOM 792 O O . SER A 1 95 ? 10.018 -7.331 5.153 1.00 91.50 95 SER A O 1
ATOM 794 N N . LEU A 1 96 ? 7.954 -6.461 4.957 1.00 89.56 96 LEU A N 1
ATOM 795 C CA . LEU A 1 96 ? 7.650 -7.129 3.688 1.00 89.56 96 LEU A CA 1
ATOM 796 C C . LEU A 1 96 ? 8.337 -6.430 2.516 1.00 89.56 96 LEU A C 1
ATOM 798 O O . LEU A 1 96 ? 8.821 -7.115 1.619 1.00 89.56 96 LEU A O 1
ATOM 802 N N . VAL A 1 97 ? 8.397 -5.095 2.533 1.00 92.62 97 VAL A N 1
ATOM 803 C CA . VAL A 1 97 ? 9.131 -4.308 1.530 1.00 92.62 97 VAL A CA 1
ATOM 804 C C . VAL A 1 97 ? 10.621 -4.647 1.576 1.00 92.62 97 VAL A C 1
ATOM 806 O O . VAL A 1 97 ? 11.217 -4.883 0.531 1.00 92.62 97 VAL A O 1
ATOM 809 N N . ASP A 1 98 ? 11.207 -4.762 2.771 1.00 91.31 98 ASP A N 1
ATOM 810 C CA . ASP A 1 98 ? 12.629 -5.101 2.942 1.00 91.31 98 ASP A CA 1
ATOM 811 C C . ASP A 1 98 ? 13.000 -6.499 2.430 1.00 91.31 98 ASP A C 1
ATOM 813 O O . ASP A 1 98 ? 14.131 -6.729 2.008 1.00 91.31 98 ASP A O 1
ATOM 817 N N . LYS A 1 99 ? 12.062 -7.450 2.484 1.00 88.12 99 LYS A N 1
ATOM 818 C CA . LYS A 1 99 ? 12.296 -8.849 2.087 1.00 88.12 99 LYS A CA 1
ATOM 819 C C . LYS A 1 99 ? 11.979 -9.135 0.623 1.00 88.12 99 LYS A C 1
ATOM 821 O O . LYS A 1 99 ? 12.264 -10.233 0.145 1.00 88.12 99 LYS A O 1
ATOM 826 N N . ALA A 1 100 ? 11.321 -8.212 -0.066 1.00 85.31 100 ALA A N 1
ATOM 827 C CA . ALA A 1 100 ? 10.882 -8.432 -1.432 1.00 85.31 100 ALA A CA 1
ATOM 828 C C . ALA A 1 100 ? 12.000 -8.203 -2.454 1.00 85.31 100 ALA A C 1
ATOM 830 O O . ALA A 1 100 ? 13.065 -7.670 -2.155 1.00 85.31 100 ALA A O 1
ATOM 831 N N . SER A 1 101 ? 11.733 -8.607 -3.698 1.00 87.81 101 SER A N 1
ATOM 832 C CA . SER A 1 101 ? 12.626 -8.311 -4.818 1.00 87.81 101 SER A CA 1
ATOM 833 C C . SER A 1 101 ? 12.764 -6.789 -5.001 1.00 87.81 101 SER A C 1
ATOM 835 O O . SER A 1 101 ? 11.733 -6.108 -4.970 1.00 87.81 101 SER A O 1
ATOM 837 N N . PRO A 1 102 ? 13.979 -6.265 -5.269 1.00 88.75 102 PRO A N 1
ATOM 838 C CA . PRO A 1 102 ? 14.211 -4.842 -5.542 1.00 88.75 102 PRO A CA 1
ATOM 839 C C . PRO A 1 102 ? 13.347 -4.268 -6.671 1.00 88.75 102 PRO A C 1
ATOM 841 O O . PRO A 1 102 ? 13.028 -3.085 -6.665 1.00 88.75 102 PRO A O 1
ATOM 844 N N . ASP A 1 103 ? 12.915 -5.115 -7.606 1.00 90.56 103 ASP A N 1
ATOM 845 C CA . ASP A 1 103 ? 12.105 -4.716 -8.758 1.00 90.56 103 ASP A CA 1
ATOM 846 C C . ASP A 1 103 ? 10.591 -4.663 -8.458 1.00 90.56 103 ASP A C 1
ATOM 848 O O . ASP A 1 103 ? 9.758 -4.461 -9.357 1.00 90.56 103 ASP A O 1
ATOM 852 N N . THR A 1 104 ? 10.206 -4.876 -7.198 1.00 92.94 104 THR A N 1
ATOM 853 C CA . THR A 1 104 ? 8.823 -4.763 -6.721 1.00 92.94 104 THR A CA 1
ATOM 854 C C . THR A 1 104 ? 8.460 -3.297 -6.525 1.00 92.94 104 THR A C 1
ATOM 856 O O . THR A 1 104 ? 9.157 -2.582 -5.812 1.00 92.94 104 THR A O 1
ATOM 859 N N . HIS A 1 105 ? 7.351 -2.850 -7.114 1.00 95.62 105 HIS A N 1
ATOM 860 C CA . HIS A 1 105 ? 6.815 -1.519 -6.843 1.00 95.62 105 HIS A CA 1
ATOM 861 C C . HIS A 1 105 ? 5.674 -1.593 -5.839 1.00 95.62 105 HIS A C 1
ATOM 863 O O . HIS A 1 105 ? 4.883 -2.536 -5.838 1.00 95.62 105 HIS A O 1
ATOM 869 N N . TYR A 1 106 ? 5.569 -0.566 -5.006 1.00 96.75 106 TYR A N 1
ATOM 870 C CA . TYR A 1 106 ? 4.578 -0.487 -3.945 1.00 96.75 106 TYR A CA 1
ATOM 871 C C . TYR A 1 106 ? 3.720 0.756 -4.086 1.00 96.75 106 TYR A C 1
ATOM 873 O O . TYR A 1 106 ? 4.235 1.847 -4.310 1.00 96.75 106 TYR A O 1
ATOM 881 N N . ALA A 1 107 ? 2.422 0.593 -3.880 1.00 97.31 107 ALA A N 1
ATOM 882 C CA . ALA A 1 107 ? 1.485 1.673 -3.616 1.00 97.31 107 ALA A CA 1
ATOM 883 C C . ALA A 1 107 ? 0.862 1.459 -2.235 1.00 97.31 107 ALA A C 1
ATOM 885 O O . ALA A 1 107 ? 0.874 0.343 -1.709 1.00 97.31 107 ALA A O 1
ATOM 886 N N . ALA A 1 108 ? 0.286 2.505 -1.650 1.00 97.00 108 ALA A N 1
ATOM 887 C CA . ALA A 1 108 ? -0.408 2.376 -0.377 1.00 97.00 108 ALA A CA 1
ATOM 888 C C . ALA A 1 108 ? -1.740 3.117 -0.354 1.00 97.00 108 ALA A C 1
ATOM 890 O O . ALA A 1 108 ? -1.841 4.265 -0.792 1.00 97.00 108 ALA A O 1
ATOM 891 N N . ILE A 1 109 ? -2.741 2.465 0.235 1.00 95.69 109 ILE A N 1
ATOM 892 C CA . ILE A 1 109 ? -4.029 3.057 0.594 1.00 95.69 109 ILE A CA 1
ATOM 893 C C . ILE A 1 109 ? -4.200 2.947 2.101 1.00 95.69 109 ILE A C 1
ATOM 895 O O . ILE A 1 109 ? -3.897 1.913 2.690 1.00 95.69 109 ILE A O 1
ATOM 899 N N . MET A 1 110 ? -4.717 3.997 2.724 1.00 94.56 110 MET A N 1
ATOM 900 C CA . MET A 1 110 ? -5.245 3.917 4.083 1.00 94.56 110 MET A CA 1
ATOM 901 C C . MET A 1 110 ? -6.744 4.170 4.068 1.00 94.56 110 MET A C 1
ATOM 903 O O . MET A 1 110 ? -7.238 4.879 3.191 1.00 94.56 110 MET A O 1
ATOM 907 N N . TYR A 1 111 ? -7.467 3.585 5.015 1.00 93.69 111 TYR A N 1
ATOM 908 C CA . TYR A 1 111 ? -8.901 3.803 5.138 1.00 93.69 111 TYR A CA 1
ATOM 909 C C . TYR A 1 111 ? -9.337 3.949 6.595 1.00 93.69 111 TYR A C 1
ATOM 911 O O . TYR A 1 111 ? -8.867 3.228 7.474 1.00 93.69 111 TYR A O 1
ATOM 919 N N . SER A 1 112 ? -10.243 4.897 6.825 1.00 90.56 112 SER A N 1
ATOM 920 C CA . SER A 1 112 ? -11.057 5.020 8.036 1.00 90.56 112 SER A CA 1
ATOM 921 C C . SER A 1 112 ? -12.523 5.206 7.612 1.00 90.56 112 SER A C 1
ATOM 923 O O . SER A 1 112 ? -13.081 4.308 6.989 1.00 90.56 112 SER A O 1
ATOM 925 N N . ASP A 1 113 ? -13.148 6.359 7.861 1.00 90.25 113 ASP A N 1
ATOM 926 C CA . ASP A 1 113 ? -14.449 6.745 7.294 1.00 90.25 113 ASP A CA 1
ATOM 927 C C . ASP A 1 113 ? -14.387 6.872 5.760 1.00 90.25 113 ASP A C 1
ATOM 929 O O . ASP A 1 113 ? -15.324 6.504 5.044 1.00 90.25 113 ASP A O 1
ATOM 933 N N . LYS A 1 114 ? -13.233 7.324 5.255 1.00 92.56 114 LYS A N 1
ATOM 934 C CA . LYS A 1 114 ? -12.905 7.421 3.830 1.00 92.56 114 LYS A CA 1
ATOM 935 C C . LYS A 1 114 ? -11.545 6.795 3.561 1.00 92.56 114 LYS A C 1
ATOM 937 O O . LYS A 1 114 ? -10.663 6.799 4.420 1.00 92.56 114 LYS A O 1
ATOM 942 N N . ALA A 1 115 ? -11.364 6.288 2.352 1.00 94.56 115 ALA A N 1
ATOM 943 C CA . ALA A 1 115 ? -10.087 5.807 1.868 1.00 94.56 115 ALA A CA 1
ATOM 944 C C . ALA A 1 115 ? -9.284 6.928 1.202 1.00 94.56 115 ALA A C 1
ATOM 946 O O . ALA A 1 115 ? -9.824 7.810 0.527 1.00 94.56 115 ALA A O 1
ATOM 947 N N . THR A 1 116 ? -7.965 6.883 1.339 1.00 95.94 116 THR A N 1
ATOM 948 C CA . THR A 1 116 ? -7.037 7.802 0.679 1.00 95.94 116 THR A CA 1
ATOM 949 C C . THR A 1 116 ? -5.843 7.037 0.126 1.00 95.94 116 THR A C 1
ATOM 951 O O . THR A 1 116 ? -5.298 6.136 0.764 1.00 95.94 116 THR A O 1
ATOM 954 N N . VAL A 1 117 ? -5.428 7.396 -1.091 1.00 96.88 117 VAL A N 1
ATOM 955 C CA . VAL A 1 117 ? -4.169 6.911 -1.662 1.00 96.88 117 VAL A CA 1
ATOM 956 C C . VAL A 1 117 ? -3.038 7.686 -0.996 1.00 96.88 117 VAL A C 1
ATOM 958 O O . VAL A 1 117 ? -2.921 8.895 -1.183 1.00 96.88 117 VAL A O 1
ATOM 961 N N . ALA A 1 118 ? -2.212 7.001 -0.208 1.00 96.75 118 ALA A N 1
ATOM 962 C CA . ALA A 1 118 ? -1.055 7.606 0.445 1.00 96.75 118 ALA A CA 1
ATOM 963 C C . ALA A 1 118 ? 0.043 7.915 -0.583 1.00 96.75 118 ALA A C 1
ATOM 965 O O . ALA A 1 118 ? 0.662 8.979 -0.568 1.00 96.75 118 ALA A O 1
ATOM 966 N N . PHE A 1 119 ? 0.296 6.957 -1.475 1.00 97.75 119 PHE A N 1
ATOM 967 C CA . PHE A 1 119 ? 1.202 7.081 -2.610 1.00 97.75 119 PHE A CA 1
ATOM 968 C C . PHE A 1 119 ? 0.892 6.013 -3.663 1.00 97.75 119 PHE A C 1
ATOM 970 O O . PHE A 1 119 ? 0.377 4.939 -3.344 1.00 97.75 119 PHE A O 1
ATOM 977 N N . THR A 1 120 ? 1.207 6.335 -4.914 1.00 97.50 120 THR A N 1
ATOM 978 C CA . THR A 1 120 ? 1.090 5.458 -6.087 1.00 97.50 120 THR A CA 1
ATOM 979 C C . THR A 1 120 ? 2.328 4.565 -6.242 1.00 97.50 120 THR A C 1
ATOM 981 O O . THR A 1 120 ? 3.251 4.662 -5.432 1.00 97.50 120 THR A O 1
ATOM 984 N N . PHE A 1 121 ? 2.353 3.678 -7.246 1.00 97.00 121 PHE A N 1
ATOM 985 C CA . PHE A 1 121 ? 3.415 2.682 -7.402 1.00 97.00 121 PHE A CA 1
ATOM 986 C C . PHE A 1 121 ? 4.798 3.341 -7.513 1.00 97.00 121 PHE A C 1
ATOM 988 O O . PHE A 1 121 ? 5.037 4.220 -8.344 1.00 97.00 121 PHE A O 1
ATOM 995 N N . THR A 1 122 ? 5.708 2.932 -6.631 1.00 96.69 122 THR A N 1
ATOM 996 C CA . THR A 1 122 ? 7.063 3.482 -6.509 1.00 96.69 122 THR A CA 1
ATOM 997 C C . THR A 1 122 ? 8.044 2.409 -6.037 1.00 96.69 122 THR A C 1
ATOM 999 O O . THR A 1 122 ? 7.621 1.354 -5.558 1.00 96.69 122 THR A O 1
ATOM 1002 N N . ASP A 1 123 ? 9.342 2.657 -6.199 1.00 95.69 123 ASP A N 1
ATOM 1003 C CA . ASP A 1 123 ? 10.403 1.728 -5.813 1.00 95.69 123 ASP A CA 1
ATOM 1004 C C . ASP A 1 123 ? 10.426 1.477 -4.286 1.00 95.69 123 ASP A C 1
ATOM 1006 O O . ASP A 1 123 ? 9.904 2.291 -3.511 1.00 95.69 123 ASP A O 1
ATOM 1010 N N . PRO A 1 124 ? 11.048 0.381 -3.813 1.00 95.81 124 PRO A N 1
ATOM 1011 C CA . PRO A 1 124 ? 11.059 0.024 -2.394 1.00 95.81 124 PRO A CA 1
ATOM 1012 C C . PRO A 1 124 ? 11.628 1.107 -1.463 1.00 95.81 124 PRO A C 1
ATOM 1014 O O . PRO A 1 124 ? 11.127 1.288 -0.350 1.00 95.81 124 PRO A O 1
ATOM 1017 N N . VAL A 1 125 ? 12.651 1.856 -1.889 1.00 95.44 125 VAL A N 1
ATOM 1018 C CA . VAL A 1 125 ? 13.295 2.886 -1.056 1.00 95.44 125 VAL A CA 1
ATOM 1019 C C . VAL A 1 125 ? 12.345 4.065 -0.866 1.00 95.44 125 VAL A C 1
ATOM 1021 O O . VAL A 1 125 ? 12.086 4.497 0.264 1.00 95.44 125 VAL A O 1
ATOM 1024 N N . THR A 1 126 ? 11.758 4.542 -1.962 1.00 96.81 126 THR A N 1
ATOM 1025 C CA . THR A 1 126 ? 10.766 5.619 -1.936 1.00 96.81 126 THR A CA 1
ATOM 1026 C C . THR A 1 126 ? 9.500 5.202 -1.191 1.00 96.81 126 THR A C 1
ATOM 1028 O O . THR A 1 126 ? 8.945 6.003 -0.430 1.00 96.81 126 THR A O 1
ATOM 1031 N N . ALA A 1 127 ? 9.062 3.950 -1.347 1.00 96.62 127 ALA A N 1
ATOM 1032 C CA . ALA A 1 127 ? 7.911 3.399 -0.644 1.00 96.62 127 ALA A CA 1
ATOM 1033 C C . ALA A 1 127 ? 8.114 3.442 0.873 1.00 96.62 127 ALA A C 1
ATOM 1035 O O . ALA A 1 127 ? 7.266 3.995 1.571 1.00 96.62 127 ALA A O 1
ATOM 1036 N N . LYS A 1 128 ? 9.259 2.969 1.387 1.00 96.12 128 LYS A N 1
ATOM 1037 C CA . LYS A 1 128 ? 9.574 3.033 2.826 1.00 96.12 128 LYS A CA 1
ATOM 1038 C C . LYS A 1 128 ? 9.567 4.459 3.359 1.00 96.12 128 LYS A C 1
ATOM 1040 O O . LYS A 1 128 ? 8.919 4.745 4.364 1.00 96.12 128 LYS A O 1
ATOM 1045 N N . ARG A 1 129 ? 10.201 5.395 2.647 1.00 96.69 129 ARG A N 1
ATOM 1046 C CA . ARG A 1 129 ? 10.158 6.817 3.024 1.00 96.69 129 ARG A CA 1
ATOM 1047 C C . ARG A 1 129 ? 8.716 7.339 3.068 1.00 96.69 129 ARG A C 1
ATOM 1049 O O . ARG A 1 129 ? 8.347 8.079 3.983 1.00 96.69 129 ARG A O 1
ATOM 1056 N N . ASN A 1 130 ? 7.885 6.962 2.096 1.00 97.38 130 ASN A N 1
ATOM 1057 C CA . ASN A 1 130 ? 6.482 7.368 2.046 1.00 97.38 130 ASN A CA 1
ATOM 1058 C C . ASN A 1 130 ? 5.623 6.705 3.137 1.00 97.38 130 ASN A C 1
ATOM 1060 O O . ASN A 1 130 ? 4.710 7.363 3.632 1.00 97.38 130 ASN A O 1
ATOM 1064 N N . LEU A 1 131 ? 5.924 5.473 3.566 1.00 95.56 131 LEU A N 1
ATOM 1065 C CA . LEU A 1 131 ? 5.247 4.832 4.701 1.00 95.56 131 LEU A CA 1
ATOM 1066 C C . LEU A 1 131 ? 5.362 5.698 5.964 1.00 95.56 131 LEU A C 1
ATOM 1068 O O . LEU A 1 131 ? 4.356 5.995 6.597 1.00 95.56 131 LEU A O 1
ATOM 1072 N N . HIS A 1 132 ? 6.553 6.209 6.279 1.00 94.00 132 HIS A N 1
ATOM 1073 C CA . HIS A 1 132 ? 6.765 7.020 7.490 1.00 94.00 132 HIS A CA 1
ATOM 1074 C C . HIS A 1 132 ? 6.267 8.469 7.380 1.00 94.00 132 HIS A C 1
ATOM 1076 O O . HIS A 1 132 ? 5.968 9.117 8.389 1.00 94.00 132 HIS A O 1
ATOM 1082 N N . THR A 1 133 ? 6.189 9.006 6.160 1.00 95.56 133 THR A N 1
ATOM 1083 C CA . THR A 1 133 ? 5.862 10.425 5.931 1.00 95.56 133 THR A CA 1
ATOM 1084 C C . THR A 1 133 ? 4.399 10.663 5.577 1.00 95.56 133 THR A C 1
ATOM 1086 O O . THR A 1 133 ? 3.832 11.666 6.020 1.00 95.56 133 THR A O 1
ATOM 1089 N N . LYS A 1 134 ? 3.779 9.750 4.820 1.00 96.56 134 LYS A N 1
ATOM 1090 C CA . LYS A 1 134 ? 2.432 9.914 4.259 1.00 96.56 134 LYS A CA 1
ATOM 1091 C C . LYS A 1 134 ? 1.375 9.047 4.937 1.00 96.56 134 LYS A C 1
ATOM 1093 O O . LYS A 1 134 ? 0.218 9.449 4.946 1.00 96.56 134 LYS A O 1
ATOM 1098 N N . VAL A 1 135 ? 1.735 7.897 5.514 1.00 94.38 135 VAL A N 1
ATOM 1099 C CA . VAL A 1 135 ? 0.772 7.019 6.203 1.00 94.38 135 VAL A CA 1
ATOM 1100 C C . VAL A 1 135 ? 0.564 7.483 7.643 1.00 94.38 135 VAL A C 1
ATOM 1102 O O . VAL A 1 135 ? 1.515 7.605 8.414 1.00 94.38 135 VAL A O 1
ATOM 1105 N N . ARG A 1 136 ? -0.689 7.784 8.007 1.00 93.31 136 ARG A N 1
ATOM 1106 C CA . ARG A 1 136 ? -1.057 8.345 9.315 1.00 93.31 136 ARG A CA 1
ATOM 1107 C C . ARG A 1 136 ? -2.281 7.640 9.888 1.00 93.31 136 ARG A C 1
ATOM 1109 O O . ARG A 1 136 ? -3.176 7.237 9.154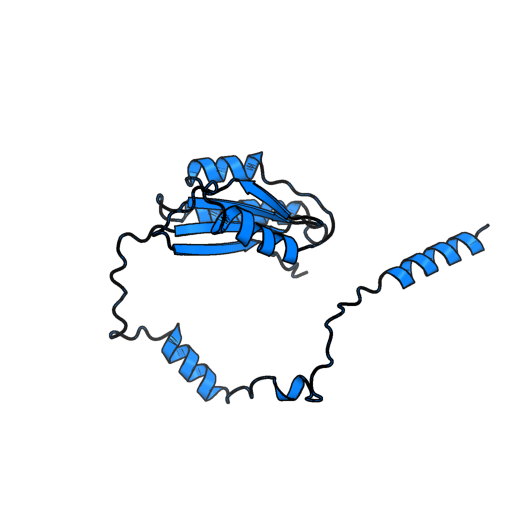 1.00 93.31 136 ARG A O 1
ATOM 1116 N N . PHE A 1 137 ? -2.305 7.512 11.211 1.00 91.69 137 PHE A N 1
ATOM 1117 C CA . PHE A 1 137 ? -3.466 7.011 11.939 1.00 91.69 137 PHE A CA 1
ATOM 1118 C C . PHE A 1 137 ? -4.564 8.081 11.950 1.00 91.69 137 PHE A C 1
ATOM 1120 O O . PHE A 1 137 ? -4.262 9.229 12.277 1.00 91.69 137 PHE A O 1
ATOM 1127 N N . MET A 1 138 ? -5.799 7.708 11.606 1.00 90.00 138 MET A N 1
ATOM 1128 C CA . MET A 1 138 ? -6.944 8.626 11.541 1.00 90.00 138 MET A CA 1
ATOM 1129 C C . MET A 1 138 ? -7.850 8.467 12.766 1.00 90.00 138 MET A C 1
ATOM 1131 O O . MET A 1 138 ? -8.089 9.436 13.475 1.00 90.00 138 MET A O 1
ATOM 1135 N N . GLY A 1 139 ? -8.261 7.235 13.081 1.00 84.19 139 GLY A N 1
ATOM 1136 C CA . GLY A 1 139 ? -9.070 6.936 14.263 1.00 84.19 139 GLY A CA 1
ATOM 1137 C C . GLY A 1 139 ? -10.572 7.180 14.091 1.00 84.19 139 GLY A C 1
ATOM 1138 O O . GLY A 1 139 ? -11.253 7.407 15.085 1.00 84.19 139 GLY A O 1
ATOM 1139 N N . ASP A 1 140 ? -11.094 7.111 12.861 1.00 88.38 140 ASP A N 1
ATOM 1140 C CA . ASP A 1 140 ? -12.533 7.255 12.574 1.00 88.38 140 ASP A CA 1
ATOM 1141 C C . ASP A 1 140 ? -13.228 5.888 12.383 1.00 88.38 140 ASP A C 1
ATOM 1143 O O . ASP A 1 140 ? -12.820 4.879 12.959 1.00 88.38 140 ASP A O 1
ATOM 1147 N N . LYS A 1 141 ? -14.295 5.834 11.574 1.00 89.38 141 LYS A N 1
ATOM 1148 C CA . LYS A 1 141 ? -15.024 4.603 11.213 1.00 89.38 141 LYS A CA 1
ATOM 1149 C C . LYS A 1 141 ? -14.176 3.657 10.346 1.00 89.38 141 LYS A C 1
ATOM 1151 O O . LYS A 1 141 ? -13.005 3.918 10.092 1.00 89.38 141 LYS A O 1
ATOM 1156 N N . THR A 1 142 ? -14.778 2.564 9.878 1.00 88.81 142 THR A N 1
ATOM 1157 C CA . THR A 1 142 ? -14.123 1.536 9.055 1.00 88.81 142 THR A CA 1
ATOM 1158 C C . THR A 1 142 ? -14.887 1.338 7.743 1.00 88.81 142 THR A C 1
ATOM 1160 O O . THR A 1 142 ? -15.915 0.667 7.707 1.00 88.81 142 THR A O 1
ATOM 1163 N N . ASN A 1 143 ? -14.393 1.925 6.652 1.00 89.38 143 ASN A N 1
ATOM 1164 C CA . ASN A 1 143 ? -14.991 1.855 5.320 1.00 89.38 143 ASN A CA 1
ATOM 1165 C C . ASN A 1 143 ? -14.080 1.108 4.338 1.00 89.38 143 ASN A C 1
ATOM 1167 O O . ASN A 1 143 ? -13.394 1.684 3.491 1.00 89.38 143 ASN A O 1
ATOM 1171 N N . THR A 1 144 ? -14.085 -0.218 4.449 1.00 87.44 144 THR A N 1
ATOM 1172 C CA . THR A 1 144 ? -13.286 -1.097 3.586 1.00 87.44 144 THR A CA 1
ATOM 1173 C C . THR A 1 144 ? -13.768 -1.081 2.127 1.00 87.44 144 THR A C 1
ATOM 1175 O O . THR A 1 144 ? -12.983 -1.330 1.214 1.00 87.44 144 THR A O 1
ATOM 1178 N N . GLN A 1 145 ? -15.045 -0.767 1.875 1.00 87.50 145 GLN A N 1
ATOM 1179 C CA . GLN A 1 145 ? -15.597 -0.723 0.514 1.00 87.50 145 GLN A CA 1
ATOM 1180 C C . GLN A 1 145 ? -14.983 0.419 -0.299 1.00 87.50 145 GLN A C 1
ATOM 1182 O O . GLN A 1 145 ? -14.525 0.189 -1.421 1.00 87.50 145 GLN A O 1
ATOM 1187 N N . ASP A 1 146 ? -14.891 1.614 0.292 1.00 88.62 146 ASP A N 1
ATOM 1188 C CA . ASP A 1 146 ? -14.231 2.759 -0.344 1.00 88.62 146 ASP A CA 1
ATOM 1189 C C . ASP A 1 146 ? -12.743 2.465 -0.607 1.00 88.62 146 ASP A C 1
ATOM 1191 O O . ASP A 1 146 ? -12.210 2.812 -1.660 1.00 88.62 146 ASP A O 1
ATOM 1195 N N . ALA A 1 147 ? -12.080 1.713 0.283 1.00 89.88 147 ALA A N 1
ATOM 1196 C 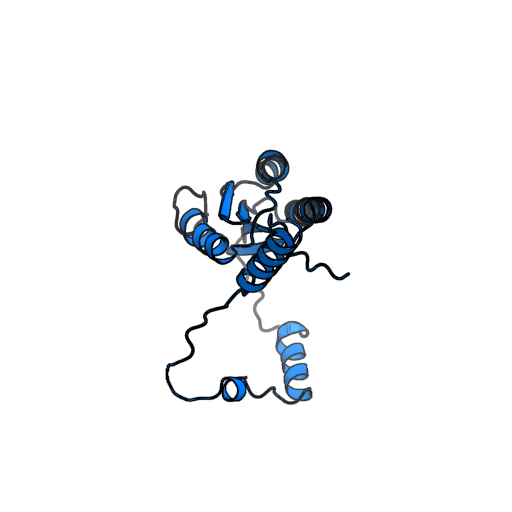CA . ALA A 1 147 ? -10.691 1.293 0.088 1.00 89.88 147 ALA A CA 1
ATOM 1197 C C . ALA A 1 147 ? -10.502 0.442 -1.176 1.00 89.88 147 ALA A C 1
ATOM 1199 O O . ALA A 1 147 ? -9.598 0.708 -1.973 1.00 89.88 147 ALA A O 1
ATOM 1200 N N . PHE A 1 148 ? -11.365 -0.553 -1.400 1.00 90.00 148 PHE A N 1
ATOM 1201 C CA . PHE A 1 148 ? -11.296 -1.388 -2.601 1.00 90.00 148 PHE A CA 1
ATOM 1202 C C . PHE A 1 148 ? -11.695 -0.628 -3.863 1.00 90.00 148 PHE A C 1
ATOM 1204 O O . PHE A 1 148 ? -11.067 -0.810 -4.911 1.00 90.00 148 PHE A O 1
ATOM 1211 N N . GLN A 1 149 ? -12.698 0.247 -3.771 1.00 91.38 149 GLN A N 1
ATOM 1212 C CA . GLN A 1 149 ? -13.096 1.085 -4.894 1.00 91.38 149 GLN A CA 1
ATOM 1213 C C . GLN A 1 149 ? -11.943 1.993 -5.330 1.00 91.38 149 GLN A C 1
ATOM 1215 O O . GLN A 1 149 ? -11.600 1.991 -6.512 1.00 91.38 149 GLN A O 1
ATOM 1220 N N . LYS A 1 150 ? -11.276 2.670 -4.389 1.00 93.31 150 LYS A N 1
ATOM 1221 C CA . LYS A 1 150 ? -10.111 3.511 -4.691 1.00 93.31 150 LYS A CA 1
ATOM 1222 C C . LYS A 1 150 ? -8.904 2.725 -5.169 1.00 93.31 150 LYS A C 1
ATOM 1224 O O . LYS A 1 150 ? -8.243 3.172 -6.099 1.00 93.31 150 LYS A O 1
ATOM 1229 N N . CYS A 1 151 ? -8.636 1.538 -4.619 1.00 91.69 151 CYS A N 1
ATOM 1230 C CA . CYS A 1 151 ? -7.606 0.651 -5.174 1.00 91.69 151 CYS A CA 1
ATOM 1231 C C . CYS A 1 151 ? -7.855 0.416 -6.669 1.00 91.69 151 CYS A C 1
ATOM 1233 O O . CYS A 1 151 ? -6.955 0.547 -7.497 1.00 91.69 151 CYS A O 1
ATOM 1235 N N . ARG A 1 152 ? -9.100 0.094 -7.030 1.00 90.88 152 ARG A N 1
ATOM 1236 C CA . ARG A 1 152 ? -9.466 -0.160 -8.420 1.00 90.88 152 ARG A CA 1
ATOM 1237 C C . ARG A 1 152 ? -9.326 1.097 -9.277 1.00 90.88 152 ARG A C 1
ATOM 1239 O O . ARG A 1 152 ? -8.661 1.033 -10.305 1.00 90.88 152 ARG A O 1
ATOM 1246 N N . THR A 1 153 ? -9.952 2.206 -8.891 1.00 92.25 153 THR A N 1
ATOM 1247 C CA . THR A 1 153 ? -10.035 3.398 -9.748 1.00 92.25 153 THR A CA 1
ATOM 1248 C C . THR A 1 153 ? -8.726 4.174 -9.805 1.00 92.25 153 THR A C 1
ATOM 1250 O O . THR A 1 153 ? -8.315 4.553 -10.894 1.00 92.25 153 THR A O 1
ATOM 1253 N N . GLU A 1 154 ? -8.044 4.351 -8.672 1.00 94.50 154 GLU A N 1
ATOM 1254 C CA . GLU A 1 154 ? -6.883 5.242 -8.549 1.00 94.50 154 GLU A CA 1
ATOM 1255 C C . GLU A 1 154 ? -5.532 4.542 -8.701 1.00 94.50 154 GLU A C 1
ATOM 1257 O O . GLU A 1 154 ? -4.546 5.201 -9.022 1.00 94.50 154 GLU A O 1
ATOM 1262 N N . LEU A 1 155 ? -5.455 3.227 -8.468 1.00 92.62 155 LEU A N 1
ATOM 1263 C CA . LEU A 1 155 ? -4.197 2.483 -8.599 1.00 92.62 155 LEU A CA 1
ATOM 1264 C C . LEU A 1 155 ? -4.194 1.572 -9.823 1.00 92.62 155 LEU A C 1
ATOM 1266 O O . LEU A 1 155 ? -3.252 1.621 -10.606 1.00 92.62 155 LEU A O 1
ATOM 1270 N N . PHE A 1 156 ? -5.232 0.761 -10.030 1.00 90.12 156 PHE A N 1
ATOM 1271 C CA . PHE A 1 156 ? -5.199 -0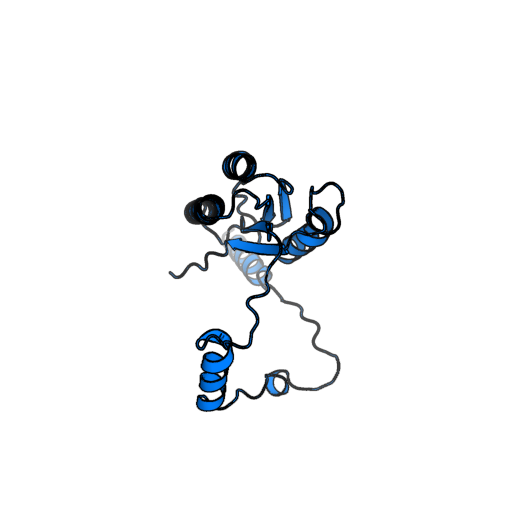.235 -11.108 1.00 90.12 156 PHE A CA 1
ATOM 1272 C C . PHE A 1 156 ? -5.718 0.265 -12.460 1.00 90.12 156 PHE A C 1
ATOM 1274 O O . PHE A 1 156 ? -5.238 -0.187 -13.496 1.00 90.12 156 PHE A O 1
ATOM 1281 N N . LEU A 1 157 ? -6.702 1.166 -12.471 1.00 89.56 157 LEU A N 1
ATOM 1282 C CA . LEU A 1 157 ? -7.280 1.705 -13.710 1.00 89.56 157 LEU A CA 1
ATOM 1283 C C . LEU A 1 157 ? -6.691 3.064 -14.110 1.00 89.56 157 LEU A C 1
ATOM 1285 O O . LEU A 1 157 ? -6.781 3.450 -15.276 1.00 89.56 157 LEU A O 1
ATOM 1289 N N . ASN A 1 158 ? -6.086 3.786 -13.167 1.00 90.19 158 ASN A N 1
ATOM 1290 C CA . ASN A 1 158 ? -5.477 5.082 -13.432 1.00 90.19 158 ASN A CA 1
ATOM 1291 C C . ASN A 1 158 ? -4.116 4.908 -14.118 1.00 90.19 158 ASN A C 1
ATOM 1293 O O . ASN A 1 158 ? -3.198 4.321 -13.553 1.00 90.19 158 ASN A O 1
ATOM 1297 N N . LYS A 1 159 ? -3.954 5.474 -15.317 1.00 88.94 159 LYS A N 1
ATOM 1298 C CA . LYS A 1 159 ? -2.688 5.416 -16.072 1.00 88.94 159 LYS A CA 1
ATOM 1299 C C . LYS A 1 159 ? -1.544 6.178 -15.391 1.00 88.94 159 LYS A C 1
ATOM 1301 O O . LYS A 1 159 ? -0.384 5.879 -15.646 1.00 88.94 159 LYS A O 1
ATOM 1306 N N . ASN A 1 160 ? -1.865 7.121 -14.507 1.00 91.88 160 ASN A N 1
ATOM 1307 C CA . ASN A 1 160 ? -0.894 7.947 -13.786 1.00 91.88 160 ASN A CA 1
ATOM 1308 C C . ASN A 1 160 ? -0.452 7.320 -12.452 1.00 91.88 160 ASN A C 1
ATOM 1310 O O . ASN A 1 160 ? 0.274 7.947 -11.683 1.00 91.88 160 ASN A O 1
ATOM 1314 N N . SER A 1 161 ? -0.892 6.096 -12.142 1.00 89.88 161 SER A N 1
ATOM 1315 C CA . SER A 1 161 ? -0.519 5.401 -10.907 1.00 89.88 161 SER A CA 1
ATOM 1316 C C . SER A 1 161 ? 0.869 4.756 -10.959 1.00 89.88 161 SER A C 1
ATOM 1318 O O . SER A 1 161 ? 1.299 4.198 -9.953 1.00 89.88 161 SER A O 1
ATOM 1320 N N . ASN A 1 162 ? 1.558 4.819 -12.105 1.00 93.44 162 ASN A N 1
ATOM 1321 C CA . ASN A 1 162 ? 2.805 4.105 -12.406 1.00 93.44 162 ASN A CA 1
ATOM 1322 C C . ASN A 1 162 ? 2.683 2.570 -12.370 1.00 93.44 162 ASN A C 1
ATOM 1324 O O . ASN A 1 162 ? 3.682 1.873 -12.199 1.00 93.44 162 ASN A O 1
ATOM 1328 N N . LEU A 1 163 ? 1.471 2.031 -12.538 1.00 91.50 163 LEU A N 1
ATOM 1329 C CA . LEU A 1 163 ? 1.262 0.593 -12.695 1.00 91.50 163 LEU A CA 1
ATOM 1330 C C . LEU A 1 163 ? 1.961 0.081 -13.963 1.00 91.50 163 LEU A C 1
ATOM 1332 O O . LEU A 1 163 ? 1.825 0.662 -15.043 1.00 91.50 163 LEU A O 1
ATOM 1336 N N . ARG A 1 164 ? 2.662 -1.049 -13.855 1.00 89.69 164 ARG A N 1
ATOM 1337 C CA . ARG A 1 164 ? 3.400 -1.643 -14.972 1.00 89.69 164 ARG A CA 1
ATOM 1338 C C . ARG A 1 164 ? 2.559 -2.729 -15.659 1.00 89.69 164 ARG A C 1
ATOM 1340 O O . ARG A 1 164 ? 2.115 -3.670 -15.006 1.00 89.69 164 ARG A O 1
ATOM 1347 N N . PRO A 1 165 ? 2.398 -2.700 -16.996 1.00 81.81 165 PRO A N 1
ATOM 1348 C CA . PRO A 1 165 ? 1.461 -3.577 -17.713 1.00 81.81 165 PRO A CA 1
ATOM 1349 C C . PRO A 1 165 ? 1.809 -5.077 -17.680 1.00 81.81 165 PRO A C 1
ATOM 1351 O O . PRO A 1 165 ? 0.943 -5.906 -17.946 1.00 81.81 165 PRO A O 1
ATOM 1354 N N . ARG A 1 166 ? 3.062 -5.445 -17.373 1.00 81.31 166 ARG A N 1
ATOM 1355 C CA . ARG A 1 166 ? 3.527 -6.846 -17.297 1.00 81.31 166 ARG A CA 1
ATOM 1356 C C . ARG A 1 166 ? 3.806 -7.327 -15.869 1.00 81.31 166 ARG A C 1
ATOM 1358 O O . ARG A 1 166 ? 4.201 -8.479 -15.694 1.00 81.31 166 ARG A O 1
ATOM 1365 N N . ALA A 1 167 ? 3.623 -6.470 -14.863 1.00 81.56 167 ALA A N 1
ATOM 1366 C CA . ALA A 1 167 ? 3.835 -6.848 -13.472 1.00 81.56 167 ALA A CA 1
ATOM 1367 C C . ALA A 1 167 ? 2.666 -7.690 -12.943 1.00 81.56 167 ALA A C 1
ATOM 1369 O O . ALA A 1 167 ? 1.522 -7.577 -13.389 1.00 81.56 167 ALA A O 1
ATOM 1370 N N . LYS A 1 168 ? 2.954 -8.564 -11.977 1.00 85.00 168 LYS A N 1
ATOM 1371 C CA . LYS A 1 168 ? 1.912 -9.282 -11.239 1.00 85.00 168 LYS A CA 1
ATOM 1372 C C . LYS A 1 168 ? 1.412 -8.421 -10.089 1.00 85.00 168 LYS A C 1
ATOM 1374 O O . LYS A 1 168 ? 2.205 -7.959 -9.274 1.00 85.00 168 LYS A O 1
ATOM 1379 N N . ASN A 1 169 ? 0.096 -8.301 -9.976 1.00 84.50 169 ASN A N 1
ATOM 1380 C CA . ASN A 1 169 ? -0.522 -7.487 -8.938 1.00 84.50 169 ASN A CA 1
ATOM 1381 C C . ASN A 1 169 ? -0.773 -8.319 -7.679 1.00 84.50 169 ASN A C 1
ATOM 1383 O O . ASN A 1 169 ? -1.361 -9.400 -7.759 1.00 84.50 169 ASN A O 1
ATOM 1387 N N . ALA A 1 170 ? -0.352 -7.811 -6.523 1.00 82.12 170 ALA A N 1
ATOM 1388 C CA . ALA A 1 170 ? -0.625 -8.423 -5.226 1.00 82.12 170 ALA A CA 1
ATOM 1389 C C . ALA A 1 170 ? -1.170 -7.398 -4.226 1.00 82.12 170 ALA A C 1
ATOM 1391 O O . ALA A 1 170 ? -0.980 -6.189 -4.366 1.00 82.12 170 ALA A O 1
ATOM 1392 N N . PHE A 1 171 ? -1.868 -7.900 -3.212 1.00 81.56 171 PHE A N 1
ATOM 1393 C CA . PHE A 1 171 ? -2.567 -7.090 -2.224 1.00 81.56 171 PHE A CA 1
ATOM 1394 C C . PHE A 1 171 ? -2.259 -7.612 -0.823 1.00 81.56 171 PHE A C 1
ATOM 1396 O O . PHE A 1 171 ? -2.490 -8.790 -0.546 1.00 81.56 171 PHE A O 1
ATOM 1403 N N . PHE A 1 172 ? -1.769 -6.739 0.055 1.00 79.88 172 PHE A N 1
ATOM 1404 C CA . PHE A 1 172 ? -1.556 -7.052 1.467 1.00 79.88 172 PHE A CA 1
ATOM 1405 C C . PHE A 1 172 ? -2.254 -6.010 2.326 1.00 79.88 172 PHE A C 1
ATOM 1407 O O . PHE A 1 172 ? -2.013 -4.814 2.176 1.00 79.88 172 PHE A O 1
ATOM 1414 N N . SER A 1 173 ? -3.102 -6.464 3.245 1.00 74.12 173 SER A N 1
ATOM 1415 C CA . SER A 1 173 ? -3.765 -5.589 4.205 1.00 74.12 173 SER A CA 1
ATOM 1416 C C . SER A 1 173 ? -3.287 -5.883 5.617 1.00 74.12 173 SER A C 1
ATOM 1418 O O . SER A 1 173 ? -3.218 -7.042 6.023 1.00 74.12 173 SER A O 1
ATOM 1420 N N . SER A 1 174 ? -2.977 -4.830 6.373 1.00 64.81 174 SER A N 1
ATOM 1421 C CA . SER A 1 174 ? -2.795 -4.934 7.816 1.00 64.81 174 SER A CA 1
ATOM 1422 C C . SER A 1 174 ? -4.166 -4.838 8.492 1.00 64.81 174 SER A C 1
ATOM 1424 O O . SER A 1 174 ? -4.593 -3.753 8.884 1.00 64.81 174 SER A O 1
ATOM 1426 N N . GLN A 1 175 ? -4.869 -5.962 8.604 1.00 57.06 175 GLN A N 1
ATOM 1427 C CA . GLN A 1 175 ? -5.960 -6.105 9.566 1.00 57.06 175 GLN A CA 1
ATOM 1428 C C . GLN A 1 175 ? -5.390 -6.841 10.773 1.00 57.06 175 GLN A C 1
ATOM 1430 O O . GLN A 1 175 ? -5.118 -8.037 10.715 1.00 57.06 175 GLN A O 1
ATOM 1435 N N . THR A 1 176 ? -5.115 -6.113 11.852 1.00 46.09 176 THR A N 1
ATOM 1436 C CA . THR A 1 176 ? -4.829 -6.749 13.139 1.00 46.09 176 THR A CA 1
ATOM 1437 C C . THR A 1 176 ? -6.161 -7.021 13.810 1.00 46.09 176 THR A C 1
ATOM 1439 O O . THR A 1 176 ? -6.730 -6.117 14.419 1.00 46.09 176 THR A O 1
ATOM 1442 N N . GLU A 1 177 ? -6.657 -8.254 13.699 1.00 38.25 177 GLU A N 1
ATOM 1443 C CA . GLU A 1 177 ? -7.652 -8.743 14.647 1.00 38.25 177 GLU A CA 1
ATOM 1444 C C . GLU A 1 177 ? -7.021 -8.666 16.038 1.00 38.25 177 GLU A C 1
ATOM 1446 O O . GLU A 1 177 ? -5.966 -9.249 16.310 1.00 38.25 177 GLU A O 1
ATOM 1451 N N . ALA A 1 178 ? -7.631 -7.863 16.903 1.00 33.41 178 ALA A N 1
ATOM 1452 C CA . ALA A 1 178 ? -7.309 -7.844 18.312 1.00 33.41 178 ALA A CA 1
ATOM 1453 C C . ALA A 1 178 ? -7.741 -9.190 18.909 1.00 33.41 178 ALA A C 1
ATOM 1455 O O . ALA A 1 178 ? -8.857 -9.331 19.395 1.00 33.41 178 ALA A O 1
ATOM 1456 N N . LEU A 1 179 ? -6.855 -10.184 18.857 1.00 28.34 179 LEU A N 1
ATOM 1457 C CA . LEU A 1 179 ? -6.897 -11.300 19.792 1.00 28.34 179 LEU A CA 1
ATOM 1458 C C . LEU A 1 179 ? -6.481 -10.733 21.155 1.00 28.34 179 LEU A C 1
ATOM 1460 O O . LEU A 1 179 ? -5.293 -10.625 21.466 1.00 28.34 179 LEU A O 1
ATOM 1464 N N . THR A 1 180 ? -7.476 -10.234 21.890 1.00 34.28 180 THR A N 1
ATOM 1465 C CA . THR A 1 180 ? -7.425 -10.073 23.349 1.00 34.28 180 THR A CA 1
ATOM 1466 C C . THR A 1 180 ? -7.607 -11.417 24.015 1.00 34.28 180 THR A C 1
ATOM 1468 O O . THR A 1 180 ? -8.553 -12.122 23.595 1.00 34.28 180 THR A O 1
#

Sequence (180 aa):
MLSLKIFLVLLLVVCSHCFIWESTKRNGVSRQSRLQKVPKERVTAKKIERFFIQPNPRRHRRNTDQTYYDVVLVFDASNSIRKRDFNKGIKALESLVDKASPDTHYAAIMYSDKATVAFTFTDPVTAKRNLHTKVRFMGDKTNTQDAFQKCRTELFLNKNSNLRPRAKNAFFSSQTEALT

Nearest PDB structures (foldseek):
  8if4-assembly1_A  TM=7.174E-01  e=3.158E-05  Homo sapiens
  6fpy-assembly1_A  TM=6.393E-01  e=5.294E-05  Homo sapiens
  6fpy-assembly2_B  TM=6.400E-01  e=7.312E-05  Homo sapiens
  6pyx-assembly2_B  TM=6.704E-01  e=3.444E-04  Homo sapiens
  8s7c-assembly3_G  TM=6.581E-01  e=7.475E-04  Mus musculus

Organism: NCBI:txid174260

Foldseek 3Di:
DVVVVVVVVVVVVVVPDPPPPDPPDDDDDDPVVVPPPDPDPVVVVVCCCVPPPDDDPPPPPPPDDPAEEEEEEEQELALVDDPVLSVVSLVVVLVVLVPDDQRYWYWYWYDAPAIDTLAATDTSVVVNVSSVVRDDRDHHHGDVVNVVVCCVVVHVVDPVRPDDPRHHYYYDYPDDDPPD

Radius of gyration: 22.29 Å; Cα contacts (8 Å, |Δi|>4): 230; chains: 1; bounding box: 51×55×54 Å

Secondary structure (DSSP, 8-state):
-HHHHHHHHHHHHHTT---------SSS--HHHHS--PPPHHHHHHHHIIIIIS--TTS-----SS--EEEEEEEE-BTTS-HHHHHHHHHHHHHHHHHS-TT-EEEEEEESSSEEEEEEEE-HHHHHH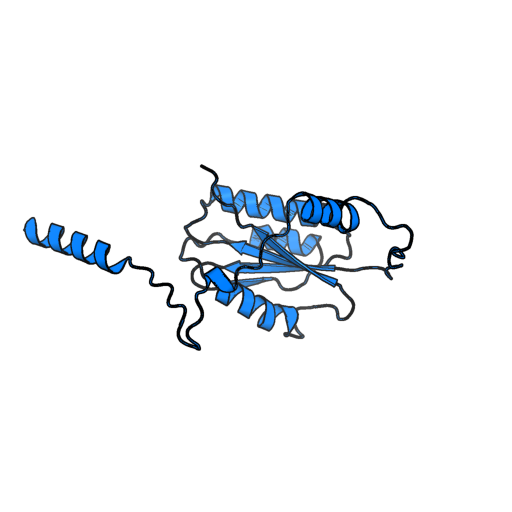HHHHH-----B---HHHHHHHIIIIIIS-GGG---TTSEEEEEEE------

pLDDT: mean 77.94, std 18.68, range [28.34, 97.75]

InterPro domains:
  IPR002035 von Willebrand factor, type A [PF00092] (70-169)
  IPR002035 von Willebrand factor, type A [PS50234] (70-136)
  IPR036465 von Willebrand factor A-like domain superfamily [G3DSA:3.40.50.410] (57-173)
  IPR036465 von Willebrand factor A-like domain superfamily [SSF53300] (56-169)

Solvent-accessible surface area (backbone atoms only — not comparable to full-atom values): 10688 Å² total; per-residue (Å²): 123,68,68,64,54,54,51,53,54,54,56,56,60,67,71,66,68,81,74,81,81,70,90,83,81,83,76,97,67,62,70,74,79,68,52,71,81,76,65,59,66,71,59,48,52,54,48,46,39,60,74,74,68,48,82,57,85,81,57,68,73,71,82,64,66,87,78,34,36,40,33,42,40,35,40,60,21,16,50,92,46,53,71,70,56,42,54,47,39,52,53,54,55,47,54,49,56,74,70,46,65,81,70,30,28,32,25,32,36,38,21,13,70,57,43,46,76,56,43,55,43,31,48,49,70,61,35,53,57,40,50,76,72,54,57,71,83,72,52,46,48,81,28,67,66,50,36,54,51,44,46,45,55,57,41,73,66,29,84,87,15,60,66,59,96,83,42,48,79,48,79,48,66,47,75,77,77,83,84,123

Mean predicted aligned error: 15.78 Å